Protein AF-A0A1L1PP83-F1 (afdb_monomer_lite)

Secondary structure (DSSP, 8-state):
-----EEEEEEEEEHHHHHHHHHHHHHTT--HHHHHHHHHHHHHHHHHHHTTT----HHHHHHHHHHHHHTTGGG---EEEEEEEEEHHHHHHHHHHHHHHT--HHHHHHHHHHHHHT-HHHHHHTT--SS--TT-TT-----SSHHHHHHHHHHSTTHHHHHHHHHHHSS-TTT----GGGGGG-S---TTTSTTSTTGGGTTTTSTT-HHHHHHHHHHHHHTSPP--

pLDDT: mean 83.56, std 16.34, range [32.66, 96.88]

Organism: Hydrogenophaga intermedia (NCBI:txid65786)

Structure (mmCIF, N/CA/C/O backbone):
data_AF-A0A1L1PP83-F1
#
_entry.id   AF-A0A1L1PP83-F1
#
loop_
_atom_site.group_PDB
_atom_site.id
_atom_site.type_symbol
_atom_site.label_atom_id
_atom_site.label_alt_id
_atom_site.label_comp_id
_atom_site.label_asym_id
_atom_site.label_entity_id
_atom_site.label_seq_id
_atom_site.pdbx_PDB_ins_code
_atom_site.Cartn_x
_atom_site.Cartn_y
_atom_site.Cartn_z
_atom_site.occupancy
_atom_site.B_iso_or_equiv
_atom_site.auth_seq_id
_atom_site.auth_comp_id
_atom_site.auth_asym_id
_atom_site.auth_atom_id
_atom_site.pdbx_PDB_model_num
ATOM 1 N N . MET A 1 1 ? -2.518 11.427 -28.952 1.00 37.47 1 MET A N 1
ATOM 2 C CA . MET A 1 1 ? -2.027 11.598 -27.568 1.00 37.47 1 MET A CA 1
ATOM 3 C C . MET A 1 1 ? -3.183 12.133 -26.746 1.00 37.47 1 MET A C 1
ATOM 5 O O . MET A 1 1 ? -3.573 13.274 -26.962 1.00 37.47 1 MET A O 1
ATOM 9 N N . ALA A 1 2 ? -3.810 11.298 -25.916 1.00 40.50 2 ALA A N 1
ATOM 10 C CA . ALA A 1 2 ? -4.843 11.774 -25.003 1.00 40.50 2 ALA A CA 1
ATOM 11 C C . ALA A 1 2 ? -4.181 12.709 -23.984 1.00 40.50 2 ALA A C 1
ATOM 13 O O . ALA A 1 2 ? -3.131 12.383 -23.433 1.00 40.50 2 ALA A O 1
ATOM 14 N N . ILE A 1 3 ? -4.750 13.895 -23.788 1.00 44.22 3 ILE A N 1
ATOM 15 C CA . ILE A 1 3 ? -4.304 14.807 -22.738 1.00 44.22 3 ILE A CA 1
ATOM 16 C C . ILE A 1 3 ? -4.733 14.160 -21.422 1.00 44.22 3 ILE A C 1
ATOM 18 O O . ILE A 1 3 ? -5.907 14.220 -21.058 1.00 44.22 3 ILE A O 1
ATOM 22 N N . HIS A 1 4 ? -3.804 13.488 -20.743 1.00 58.19 4 HIS A N 1
ATOM 23 C CA . HIS A 1 4 ? -4.035 13.015 -19.386 1.00 58.19 4 HIS A CA 1
ATOM 24 C C . HIS A 1 4 ? -4.235 14.252 -18.507 1.00 58.19 4 HIS A C 1
ATOM 26 O O . HIS A 1 4 ? -3.335 15.074 -18.341 1.00 58.19 4 HIS A O 1
ATOM 32 N N . GLN A 1 5 ? -5.468 14.455 -18.041 1.00 79.75 5 GLN A N 1
ATOM 33 C CA . GLN A 1 5 ? -5.748 15.481 -17.048 1.00 79.75 5 GLN A CA 1
ATOM 34 C C . GLN A 1 5 ? -5.215 14.980 -15.712 1.00 79.75 5 GLN A C 1
ATOM 36 O O . GLN A 1 5 ? -5.815 14.099 -15.095 1.00 79.75 5 GLN A O 1
ATOM 41 N N . ASP A 1 6 ? -4.093 15.544 -15.287 1.00 87.00 6 ASP A N 1
ATOM 42 C CA . ASP A 1 6 ? -3.529 15.272 -13.974 1.00 87.00 6 ASP A CA 1
ATOM 43 C C . ASP A 1 6 ? -4.325 16.018 -12.901 1.00 87.00 6 ASP A C 1
ATOM 45 O O . ASP A 1 6 ? -4.683 17.190 -13.045 1.00 87.00 6 ASP A O 1
ATOM 49 N N . THR A 1 7 ? -4.567 15.344 -11.785 1.00 92.81 7 THR A N 1
ATOM 50 C CA . THR A 1 7 ? -5.130 15.921 -10.572 1.00 92.81 7 THR A CA 1
ATOM 51 C C . THR A 1 7 ? -4.181 15.709 -9.404 1.00 92.81 7 THR A C 1
ATOM 53 O O . THR A 1 7 ? -3.386 14.771 -9.359 1.00 92.81 7 THR A O 1
ATOM 56 N N . LYS A 1 8 ? -4.262 16.606 -8.425 1.00 93.19 8 LYS A N 1
ATOM 57 C CA . LYS A 1 8 ? -3.485 16.521 -7.194 1.00 93.19 8 LYS A CA 1
ATOM 58 C C . LYS A 1 8 ? -4.354 15.916 -6.101 1.00 93.19 8 LYS A C 1
ATOM 60 O O . LYS A 1 8 ? -5.425 16.444 -5.808 1.00 93.19 8 LYS A O 1
ATOM 65 N N . ILE A 1 9 ? -3.875 14.853 -5.474 1.00 93.56 9 ILE A N 1
ATOM 66 C CA . ILE A 1 9 ? -4.463 14.302 -4.250 1.00 93.56 9 ILE A CA 1
ATOM 67 C C . ILE A 1 9 ? -3.554 14.599 -3.064 1.00 93.56 9 ILE A C 1
ATOM 69 O O . ILE A 1 9 ? -2.342 14.728 -3.229 1.00 93.56 9 ILE A O 1
ATOM 73 N N . SER A 1 10 ? -4.139 14.740 -1.877 1.00 94.38 10 SER A N 1
ATOM 74 C CA . SER A 1 10 ? -3.407 14.910 -0.624 1.00 94.38 10 SER A CA 1
ATOM 75 C C . SER A 1 10 ? -3.810 13.806 0.341 1.00 94.38 10 SER A C 1
ATOM 77 O O . SER A 1 10 ? -5.005 13.576 0.521 1.00 94.38 10 SER A O 1
ATOM 79 N N . VAL A 1 11 ? -2.820 13.149 0.937 1.00 95.44 11 VAL A N 1
ATOM 80 C CA . VAL A 1 11 ? -2.991 12.027 1.872 1.00 95.44 11 VAL A CA 1
ATOM 81 C C . VAL A 1 11 ? -2.005 12.151 3.028 1.00 95.44 11 VAL A C 1
ATOM 83 O O . VAL A 1 11 ? -0.899 12.675 2.857 1.00 95.44 11 VAL A O 1
ATOM 86 N N . GLY A 1 12 ? -2.402 11.708 4.213 1.00 94.81 12 GLY A N 1
ATOM 87 C CA . GLY A 1 12 ? -1.528 11.580 5.371 1.00 94.81 12 GLY A CA 1
ATOM 88 C C . GLY A 1 12 ? -0.588 10.389 5.208 1.00 94.81 12 GLY A C 1
ATOM 89 O O . GLY A 1 12 ? -1.027 9.246 5.129 1.00 94.81 12 GLY A O 1
ATOM 90 N N . VAL A 1 13 ? 0.722 10.639 5.178 1.00 92.88 13 VAL A N 1
ATOM 91 C CA . VAL A 1 13 ? 1.735 9.574 5.104 1.00 92.88 13 VAL A CA 1
ATOM 92 C C . VAL A 1 13 ? 2.666 9.656 6.302 1.00 92.88 13 VAL A C 1
ATOM 94 O O . VAL A 1 13 ? 3.093 10.744 6.704 1.00 92.88 13 VAL A O 1
ATOM 97 N N . VAL A 1 14 ? 3.002 8.498 6.860 1.00 90.69 14 VAL A N 1
ATOM 98 C CA . VAL A 1 14 ? 4.012 8.357 7.907 1.00 90.69 14 VAL A CA 1
ATOM 99 C C . VAL A 1 14 ? 5.355 8.880 7.390 1.00 90.69 14 VAL A C 1
ATOM 101 O O . VAL A 1 14 ? 5.874 8.431 6.368 1.00 90.69 14 VAL A O 1
ATOM 104 N N . THR A 1 15 ? 5.922 9.867 8.088 1.00 88.06 15 THR A N 1
ATOM 105 C CA . THR A 1 15 ? 7.059 10.655 7.583 1.00 88.06 15 THR A CA 1
ATOM 106 C C . THR A 1 15 ? 8.298 9.801 7.312 1.00 88.06 15 THR A C 1
ATOM 108 O O . THR A 1 15 ? 8.930 9.967 6.273 1.00 88.06 15 THR A O 1
ATOM 111 N N . THR A 1 16 ? 8.643 8.886 8.215 1.00 84.69 16 THR A N 1
ATOM 112 C CA . THR A 1 16 ? 9.821 8.012 8.081 1.00 84.69 16 THR A CA 1
ATOM 113 C C . THR A 1 16 ? 9.665 7.023 6.932 1.00 84.69 16 THR A C 1
ATOM 115 O O . THR A 1 16 ? 10.546 6.928 6.082 1.00 84.69 16 THR A O 1
ATOM 118 N N . LEU A 1 17 ? 8.498 6.3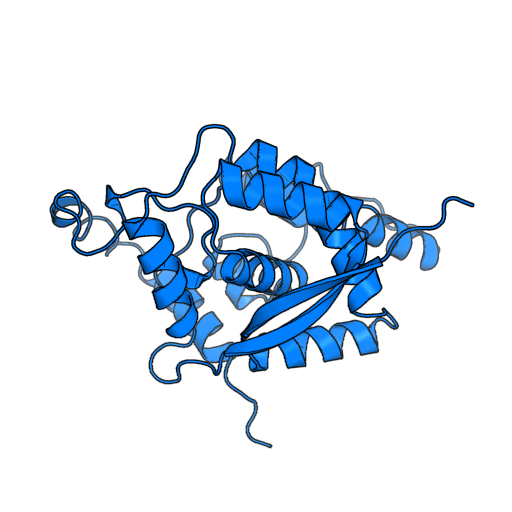75 6.839 1.00 86.38 17 LEU A N 1
ATOM 119 C CA . LEU A 1 17 ? 8.135 5.513 5.713 1.00 86.38 17 LEU A CA 1
ATOM 120 C C . LEU A 1 17 ? 8.266 6.242 4.376 1.00 86.38 17 LEU A C 1
ATOM 122 O O . LEU A 1 17 ? 8.856 5.707 3.440 1.00 86.38 17 LEU A O 1
ATOM 126 N N . PHE A 1 18 ? 7.754 7.470 4.308 1.00 90.31 18 PHE A N 1
ATOM 127 C CA . PHE A 1 18 ? 7.813 8.290 3.107 1.00 90.31 18 PHE A CA 1
ATOM 128 C C . PHE A 1 18 ? 9.248 8.644 2.700 1.00 90.31 18 PHE A C 1
ATOM 130 O O . PHE A 1 18 ? 9.578 8.539 1.522 1.00 90.31 18 PHE A O 1
ATOM 137 N N . HIS A 1 19 ? 10.091 9.069 3.647 1.00 89.94 19 HIS A N 1
ATOM 138 C CA . HIS A 1 19 ? 11.472 9.458 3.348 1.00 89.94 19 HIS A CA 1
ATOM 139 C C . HIS A 1 19 ? 12.295 8.288 2.825 1.00 89.94 19 HIS A C 1
ATOM 141 O O . HIS A 1 19 ? 12.949 8.424 1.794 1.00 89.94 19 HIS A O 1
ATOM 147 N N . ASP A 1 20 ? 12.220 7.138 3.491 1.00 88.56 20 ASP A N 1
ATOM 148 C CA . ASP A 1 20 ? 12.981 5.978 3.054 1.00 88.56 20 ASP A CA 1
ATOM 149 C C . ASP A 1 20 ? 12.500 5.457 1.692 1.00 88.56 20 ASP A C 1
ATOM 151 O O . ASP A 1 20 ? 13.308 5.071 0.852 1.00 88.56 20 ASP A O 1
ATOM 155 N N . TRP A 1 21 ? 11.180 5.428 1.473 1.00 93.50 21 TRP A N 1
ATOM 156 C CA . TRP A 1 21 ? 10.602 5.035 0.188 1.00 93.50 21 TRP A CA 1
ATOM 157 C C . TRP A 1 21 ? 11.051 5.972 -0.932 1.00 93.50 21 TRP A C 1
ATOM 159 O O . TRP A 1 21 ? 11.462 5.514 -1.995 1.00 93.50 21 TRP A O 1
ATOM 169 N N . GLN A 1 22 ? 11.015 7.284 -0.687 1.00 92.75 22 GLN A N 1
ATOM 170 C CA . GLN A 1 22 ? 11.464 8.267 -1.662 1.00 92.75 22 GLN A CA 1
ATOM 171 C C . GLN A 1 22 ? 12.953 8.089 -1.997 1.00 92.75 22 GLN A C 1
ATOM 173 O O . GLN A 1 22 ? 13.297 8.116 -3.175 1.00 92.75 22 GLN A O 1
ATOM 178 N N . ALA A 1 23 ? 13.809 7.859 -0.998 1.00 91.75 23 ALA A N 1
ATOM 179 C CA . ALA A 1 23 ? 15.233 7.608 -1.221 1.00 91.75 23 ALA A CA 1
ATOM 180 C C . ALA A 1 23 ? 15.465 6.368 -2.105 1.00 91.75 23 ALA A C 1
ATOM 182 O O . ALA A 1 23 ? 16.226 6.435 -3.066 1.00 91.75 23 ALA A O 1
ATOM 183 N N . GLN A 1 24 ? 14.739 5.270 -1.857 1.00 92.06 24 GLN A N 1
ATOM 184 C CA . GLN A 1 24 ? 14.823 4.061 -2.687 1.00 92.06 24 GLN A CA 1
ATOM 185 C C . GLN A 1 24 ? 14.390 4.314 -4.138 1.00 92.06 24 GLN A C 1
ATOM 187 O O . GLN A 1 24 ? 15.022 3.825 -5.069 1.00 92.06 24 GLN A O 1
ATOM 192 N N . LEU A 1 25 ? 13.337 5.107 -4.358 1.00 94.25 25 LEU A N 1
ATOM 193 C CA . LEU A 1 25 ? 12.922 5.463 -5.717 1.00 94.25 25 LEU A CA 1
ATOM 194 C C . LEU A 1 25 ? 13.962 6.318 -6.444 1.00 94.25 25 LEU A C 1
ATOM 196 O O . LEU A 1 25 ? 14.178 6.122 -7.640 1.00 94.25 25 LEU A O 1
ATOM 200 N N . GLU A 1 26 ? 14.608 7.243 -5.735 1.00 93.94 26 GLU A N 1
ATOM 201 C CA . GLU A 1 26 ? 15.691 8.061 -6.285 1.00 93.94 26 GLU A CA 1
ATOM 202 C C . GLU A 1 26 ? 16.899 7.193 -6.679 1.00 93.94 26 GLU A C 1
ATOM 204 O O . GLU A 1 26 ? 17.434 7.371 -7.775 1.00 93.94 26 GLU A O 1
ATOM 209 N N . GLU A 1 27 ? 17.259 6.193 -5.866 1.00 94.00 27 GLU A N 1
ATOM 210 C CA . GLU A 1 27 ? 18.292 5.192 -6.190 1.00 94.00 27 GLU A CA 1
ATOM 211 C C . GLU A 1 27 ? 17.932 4.335 -7.415 1.00 94.00 27 GLU A C 1
ATOM 213 O O . GLU A 1 27 ? 18.807 3.957 -8.194 1.00 94.00 27 GLU A O 1
ATOM 218 N N . CYS A 1 28 ? 16.643 4.064 -7.629 1.00 91.69 28 CYS A N 1
ATOM 219 C CA . CYS A 1 28 ? 16.142 3.361 -8.809 1.00 91.69 28 CYS A CA 1
ATOM 220 C C . CYS A 1 28 ? 15.912 4.273 -10.029 1.00 91.69 28 CYS A C 1
ATOM 222 O O . CYS A 1 28 ? 15.387 3.809 -11.042 1.00 91.69 28 CYS A O 1
ATOM 224 N N . PHE A 1 29 ? 16.280 5.558 -9.959 1.00 93.44 29 PHE A N 1
ATOM 225 C CA . PHE A 1 29 ? 16.047 6.557 -11.013 1.00 93.44 29 PHE A CA 1
ATOM 226 C C . PHE A 1 29 ? 14.561 6.746 -11.381 1.00 93.44 29 PHE A C 1
ATOM 228 O O . PHE A 1 29 ? 14.228 7.150 -12.500 1.00 93.44 29 PHE A O 1
ATOM 235 N N . MET A 1 30 ? 13.648 6.473 -10.446 1.00 93.62 30 MET A N 1
ATOM 236 C CA . MET A 1 30 ? 12.205 6.548 -10.663 1.00 93.62 30 MET A CA 1
ATOM 237 C C . MET A 1 30 ? 11.625 7.864 -10.147 1.00 93.62 30 MET A C 1
ATOM 239 O O . MET A 1 30 ? 11.917 8.334 -9.048 1.00 93.62 30 MET A O 1
ATOM 243 N N . LYS A 1 31 ? 10.722 8.463 -10.929 1.00 94.62 31 LYS A N 1
ATOM 244 C CA . LYS A 1 31 ? 9.954 9.628 -10.476 1.00 94.62 31 LYS A CA 1
ATOM 245 C C . LYS A 1 31 ? 8.823 9.171 -9.561 1.00 94.62 31 LYS A C 1
ATOM 247 O O . LYS A 1 31 ? 7.908 8.496 -10.022 1.00 94.62 31 LYS A O 1
ATOM 252 N N . ARG A 1 32 ? 8.841 9.637 -8.310 1.00 94.81 32 ARG A N 1
ATOM 253 C CA . ARG A 1 32 ? 7.860 9.314 -7.259 1.00 94.81 32 ARG A CA 1
ATOM 254 C C . ARG A 1 32 ? 6.402 9.290 -7.724 1.00 94.81 32 ARG A C 1
ATOM 256 O O . ARG A 1 32 ? 5.745 8.266 -7.600 1.00 94.81 32 ARG A O 1
ATOM 263 N N . ASP A 1 33 ? 5.903 10.412 -8.240 1.00 95.38 33 ASP A N 1
ATOM 264 C CA . ASP A 1 33 ? 4.484 10.542 -8.603 1.00 95.38 33 ASP A CA 1
ATOM 265 C C . ASP A 1 33 ? 4.118 9.642 -9.791 1.00 95.38 33 ASP A C 1
ATOM 267 O O . ASP A 1 33 ? 3.057 9.037 -9.786 1.00 95.38 33 ASP A O 1
ATOM 271 N N . ALA A 1 34 ? 5.018 9.496 -10.770 1.00 94.75 34 ALA A N 1
ATOM 272 C CA . ALA A 1 34 ? 4.781 8.643 -11.933 1.00 94.75 34 ALA A CA 1
ATOM 273 C C . ALA A 1 34 ? 4.768 7.155 -11.559 1.00 94.75 34 ALA A C 1
ATOM 275 O O . ALA A 1 34 ? 3.937 6.403 -12.056 1.00 94.75 34 ALA A O 1
ATOM 276 N N . PHE A 1 35 ? 5.670 6.736 -10.668 1.00 95.56 35 PHE A N 1
ATOM 277 C CA . PHE A 1 35 ? 5.707 5.356 -10.197 1.00 95.56 35 PHE A CA 1
ATOM 278 C C . PHE A 1 35 ? 4.493 5.025 -9.323 1.00 95.56 35 PHE A C 1
ATOM 280 O O . PHE A 1 35 ? 3.867 3.990 -9.521 1.00 95.56 35 PHE A O 1
ATOM 287 N N . LEU A 1 36 ? 4.109 5.922 -8.408 1.00 95.81 36 LEU A N 1
ATOM 288 C CA . LEU A 1 36 ? 2.920 5.720 -7.581 1.00 95.81 36 LEU A CA 1
ATOM 289 C C . LEU A 1 36 ? 1.627 5.717 -8.408 1.00 95.81 36 LEU A C 1
ATOM 291 O O . LEU A 1 36 ? 0.751 4.909 -8.127 1.00 95.81 36 LEU A O 1
ATOM 295 N N . GLU A 1 37 ? 1.508 6.587 -9.416 1.00 95.69 37 GLU A N 1
ATOM 296 C CA . GLU A 1 37 ? 0.388 6.562 -10.368 1.00 95.69 37 GLU A CA 1
ATOM 297 C C . GLU A 1 37 ? 0.286 5.206 -11.061 1.00 95.69 37 GLU A C 1
ATOM 299 O O . GLU A 1 37 ? -0.795 4.627 -11.113 1.00 95.69 37 GLU A O 1
ATOM 304 N N . HIS A 1 38 ? 1.413 4.691 -11.561 1.00 95.81 38 HIS A N 1
ATOM 305 C CA . HIS A 1 38 ? 1.452 3.394 -12.228 1.00 95.81 38 HIS A CA 1
ATOM 306 C C . HIS A 1 38 ? 0.997 2.272 -11.290 1.00 95.81 38 HIS A C 1
ATOM 308 O O . HIS A 1 38 ? 0.069 1.539 -11.622 1.00 95.81 38 HIS A O 1
ATOM 314 N N . VAL A 1 39 ? 1.561 2.213 -10.079 1.00 96.44 39 VAL A N 1
ATOM 315 C CA . VAL A 1 39 ? 1.157 1.247 -9.045 1.00 96.44 39 VAL A CA 1
ATOM 316 C C . VAL A 1 39 ? -0.337 1.355 -8.752 1.00 96.44 39 VAL A C 1
ATOM 318 O O . VAL A 1 39 ? -1.037 0.353 -8.804 1.00 96.44 39 VAL A O 1
ATOM 321 N N . LEU A 1 40 ? -0.855 2.559 -8.496 1.00 96.44 40 LEU A N 1
ATOM 322 C CA . LEU A 1 40 ? -2.282 2.750 -8.237 1.00 96.44 40 LEU A CA 1
ATOM 323 C C . LEU A 1 40 ? -3.131 2.251 -9.406 1.00 96.44 40 LEU A C 1
ATOM 325 O O . LEU A 1 40 ? -4.102 1.543 -9.171 1.00 96.44 40 LEU A O 1
ATOM 329 N N . SER A 1 41 ? -2.759 2.582 -10.644 1.00 95.19 41 SER A N 1
ATOM 330 C CA . SER A 1 41 ? -3.516 2.182 -11.831 1.00 95.19 41 SER A CA 1
ATOM 331 C C . SER A 1 41 ? -3.612 0.661 -11.995 1.00 95.19 41 SER A C 1
ATOM 333 O O . SER A 1 41 ? -4.677 0.174 -12.363 1.00 95.19 41 SER A O 1
ATOM 335 N N . CYS A 1 42 ? -2.554 -0.082 -11.649 1.00 94.69 42 CYS A N 1
ATOM 336 C CA . CYS A 1 42 ? -2.567 -1.545 -11.612 1.00 94.69 42 CYS A CA 1
ATOM 337 C C . CYS A 1 42 ? -3.407 -2.074 -10.441 1.00 94.69 42 CYS A C 1
ATOM 339 O O . CYS A 1 42 ? -4.201 -2.997 -10.602 1.00 94.69 42 CYS A O 1
ATOM 341 N N . GLU A 1 43 ? -3.263 -1.480 -9.254 1.00 96.00 43 GLU A N 1
ATOM 342 C CA . GLU A 1 43 ? -3.891 -2.010 -8.044 1.00 96.00 43 GLU A CA 1
ATOM 343 C C . GLU A 1 43 ? -5.397 -1.760 -7.947 1.00 96.00 43 GLU A C 1
ATOM 345 O O . GLU A 1 43 ? -6.043 -2.470 -7.184 1.00 96.00 43 GLU A O 1
ATOM 350 N N . MET A 1 44 ? -5.987 -0.787 -8.653 1.00 94.50 44 MET A N 1
ATOM 351 C CA . MET A 1 44 ? -7.415 -0.462 -8.468 1.00 94.50 44 MET A CA 1
ATOM 352 C C . MET A 1 44 ? -8.337 -1.661 -8.736 1.00 94.50 44 MET A C 1
ATOM 354 O O . MET A 1 44 ? -9.269 -1.897 -7.966 1.00 94.50 44 MET A O 1
ATOM 358 N N . GLU A 1 45 ? -8.072 -2.433 -9.791 1.00 94.25 45 GLU A N 1
ATOM 359 C CA . GLU A 1 45 ? -8.881 -3.612 -10.128 1.00 94.25 45 GLU A CA 1
ATOM 360 C C . GLU A 1 45 ? -8.708 -4.726 -9.087 1.00 94.25 45 GLU A C 1
ATOM 362 O O . GLU A 1 45 ? -9.693 -5.298 -8.619 1.00 94.25 45 GLU A O 1
ATOM 367 N N . HIS A 1 46 ? -7.469 -4.980 -8.659 1.00 95.88 46 HIS A N 1
ATOM 368 C CA . HIS A 1 46 ? -7.165 -5.967 -7.621 1.00 95.88 46 HIS A CA 1
ATOM 369 C C . HIS A 1 46 ? -7.769 -5.586 -6.268 1.00 95.88 46 HIS A C 1
ATOM 371 O O . HIS A 1 46 ? -8.357 -6.422 -5.594 1.00 95.88 46 HIS A O 1
ATOM 377 N N . LEU A 1 47 ? -7.680 -4.312 -5.892 1.00 95.81 47 LEU A N 1
ATOM 378 C CA . LEU A 1 47 ? -8.241 -3.783 -4.656 1.00 95.81 47 LEU A CA 1
ATOM 379 C C . LEU A 1 47 ? -9.764 -3.953 -4.612 1.00 95.81 47 LEU A C 1
ATOM 381 O O . LEU A 1 47 ? -10.301 -4.381 -3.593 1.00 95.81 47 LEU A O 1
ATOM 385 N N . SER A 1 48 ? -10.452 -3.637 -5.711 1.00 95.06 48 SER A N 1
ATOM 386 C CA . SER A 1 48 ? -11.903 -3.820 -5.815 1.00 95.06 48 SER A CA 1
ATOM 387 C C . SER A 1 48 ? -12.298 -5.300 -5.741 1.00 95.06 48 SER A C 1
ATOM 389 O O . SER A 1 48 ? -13.243 -5.644 -5.033 1.00 95.06 48 SER A O 1
ATOM 391 N N . ALA A 1 49 ? -11.550 -6.186 -6.408 1.00 95.88 49 ALA A N 1
ATOM 392 C CA . ALA A 1 49 ? -11.801 -7.626 -6.373 1.00 95.88 49 ALA A CA 1
ATOM 393 C C . ALA A 1 49 ? -11.578 -8.229 -4.974 1.00 95.88 49 ALA A C 1
ATOM 395 O O . ALA A 1 49 ? -12.435 -8.955 -4.472 1.00 95.88 49 ALA A O 1
ATOM 396 N N . ASP A 1 50 ? -10.464 -7.889 -4.325 1.00 96.12 50 ASP A N 1
ATOM 397 C CA . ASP A 1 50 ? -10.099 -8.377 -2.992 1.00 96.12 50 ASP A CA 1
ATOM 398 C C . ASP A 1 50 ? -11.131 -7.961 -1.930 1.00 96.12 50 ASP A C 1
ATOM 400 O O . ASP A 1 50 ? -11.447 -8.718 -1.007 1.00 96.12 50 ASP A O 1
ATOM 404 N N . LEU A 1 51 ? -11.675 -6.749 -2.057 1.00 95.44 51 LEU A N 1
ATOM 405 C CA . LEU A 1 51 ? -12.633 -6.182 -1.111 1.00 95.44 51 LEU A CA 1
ATOM 406 C C . LEU A 1 51 ? -14.097 -6.399 -1.512 1.00 95.44 51 LEU A C 1
ATOM 408 O O . LEU A 1 51 ? -14.992 -5.868 -0.851 1.00 95.44 51 LEU A O 1
ATOM 412 N N . ALA A 1 52 ? -14.373 -7.181 -2.556 1.00 95.06 52 ALA A N 1
ATOM 413 C CA . ALA A 1 52 ? -15.731 -7.421 -3.027 1.00 95.06 52 ALA A CA 1
ATOM 414 C C . ALA A 1 52 ? -16.641 -7.929 -1.891 1.00 95.06 52 ALA A C 1
ATOM 416 O O . ALA A 1 52 ? -16.353 -8.917 -1.216 1.00 95.06 52 ALA A O 1
ATOM 417 N N . GLY A 1 53 ? -17.754 -7.224 -1.660 1.00 92.31 53 GLY A N 1
ATOM 418 C CA . GLY A 1 53 ? -18.705 -7.538 -0.587 1.00 92.31 53 GLY A CA 1
ATOM 419 C C . GLY A 1 53 ? -18.267 -7.130 0.828 1.00 92.31 53 GLY A C 1
ATOM 420 O O . GLY A 1 53 ? -19.049 -7.298 1.761 1.00 92.31 53 GLY A O 1
ATOM 421 N N . LYS A 1 54 ? -17.069 -6.560 1.003 1.00 93.62 54 LYS A N 1
ATOM 422 C CA . LYS A 1 54 ? -16.569 -6.038 2.282 1.00 93.62 54 LYS A CA 1
ATOM 423 C C . LYS A 1 54 ? -16.751 -4.525 2.343 1.00 93.62 54 LYS A C 1
ATOM 425 O O . LYS A 1 54 ? -16.416 -3.812 1.402 1.00 93.62 54 LYS A O 1
ATOM 430 N N . ARG A 1 55 ? -17.251 -4.008 3.461 1.00 95.50 55 ARG A N 1
ATOM 431 C CA . ARG A 1 55 ? -17.366 -2.565 3.706 1.00 95.50 55 ARG A CA 1
ATOM 432 C C . ARG A 1 55 ? -17.118 -2.294 5.181 1.00 95.50 55 ARG A C 1
ATOM 434 O O . ARG A 1 55 ? -17.759 -2.922 6.016 1.00 95.50 55 ARG A O 1
ATOM 441 N N . ASN A 1 56 ? -16.221 -1.361 5.495 1.00 95.12 56 ASN A N 1
ATOM 442 C CA . ASN A 1 56 ? -15.980 -0.976 6.885 1.00 95.12 56 ASN A CA 1
ATOM 443 C C . ASN A 1 56 ? -17.210 -0.288 7.485 1.00 95.12 56 ASN A C 1
ATOM 445 O O . ASN A 1 56 ? -17.809 0.596 6.855 1.00 95.12 56 ASN A O 1
ATOM 449 N N . SER A 1 57 ? -17.520 -0.629 8.733 1.00 94.38 57 SER A N 1
ATOM 450 C CA . SER A 1 57 ? -18.346 0.212 9.597 1.00 94.38 57 SER A CA 1
ATOM 451 C C . SER A 1 57 ? -17.647 1.551 9.877 1.00 94.38 57 SER A C 1
ATOM 453 O O . SER A 1 57 ? -16.451 1.731 9.609 1.00 94.38 57 SER A O 1
ATOM 455 N N . GLU A 1 58 ? -18.385 2.520 10.415 1.00 93.88 58 GLU A N 1
ATOM 456 C CA . GLU A 1 58 ? -17.788 3.799 10.821 1.00 93.88 58 GLU A CA 1
ATOM 457 C C . GLU A 1 58 ? -16.838 3.618 12.013 1.00 93.88 58 GLU A C 1
ATOM 459 O O . GLU A 1 58 ? -15.819 4.308 12.119 1.00 93.88 58 GLU A O 1
ATOM 464 N N . GLU A 1 59 ? -17.126 2.647 12.877 1.00 90.81 59 GLU A N 1
ATOM 465 C CA . GLU A 1 59 ? -16.304 2.240 14.007 1.00 90.81 59 GLU A CA 1
ATOM 466 C C . GLU A 1 59 ? -14.975 1.645 13.531 1.00 90.81 59 GLU A C 1
ATOM 468 O O . GLU A 1 59 ? -13.914 2.111 13.957 1.00 90.81 59 GLU A O 1
ATOM 473 N N . ALA A 1 60 ? -15.012 0.689 12.596 1.00 92.44 60 ALA A N 1
ATOM 474 C CA . ALA A 1 60 ? -13.822 0.083 12.002 1.00 92.44 60 ALA A CA 1
ATOM 475 C C . ALA A 1 60 ? -12.965 1.127 11.281 1.00 92.44 60 ALA A C 1
ATOM 477 O O . ALA A 1 60 ? -11.762 1.231 11.522 1.00 92.44 60 ALA A O 1
ATOM 478 N N . LYS A 1 61 ? -13.585 1.983 10.462 1.00 94.31 61 LYS A N 1
ATOM 479 C CA . LYS A 1 61 ? -12.893 3.075 9.764 1.00 94.31 61 LYS A CA 1
ATOM 480 C C . LYS A 1 61 ? -12.205 4.036 10.736 1.00 94.31 61 LYS A C 1
ATOM 482 O O . LYS A 1 61 ? -11.046 4.412 10.538 1.00 94.31 61 LYS A O 1
ATOM 487 N N . THR A 1 62 ? -12.908 4.429 11.796 1.00 93.06 62 THR A N 1
ATOM 488 C CA . THR A 1 62 ? -12.367 5.302 12.846 1.00 93.06 62 THR A CA 1
ATOM 489 C C . THR A 1 62 ? -11.209 4.627 13.575 1.00 93.06 62 THR A C 1
ATOM 491 O O . THR A 1 62 ? -10.171 5.251 13.809 1.00 93.06 62 THR A O 1
ATOM 494 N N . TYR A 1 63 ? -11.355 3.342 13.896 1.00 92.81 63 TYR A N 1
ATOM 495 C CA . TYR A 1 63 ? -10.314 2.561 14.545 1.00 92.81 63 TYR A CA 1
ATOM 496 C C . TYR A 1 63 ? -9.052 2.457 13.682 1.00 92.81 63 TYR A C 1
ATOM 498 O O . TYR A 1 63 ? -7.978 2.782 14.188 1.00 92.81 63 TYR A O 1
ATOM 506 N N . ILE A 1 64 ? -9.175 2.107 12.395 1.00 93.75 64 ILE A N 1
ATOM 507 C CA . ILE A 1 64 ? -8.055 2.038 11.438 1.00 93.75 64 ILE A CA 1
ATOM 508 C C . ILE A 1 64 ? -7.339 3.390 11.365 1.00 93.75 64 ILE A C 1
ATOM 510 O O . ILE A 1 64 ? -6.117 3.459 11.494 1.00 93.75 64 ILE A O 1
ATOM 514 N N . SER A 1 65 ? -8.093 4.486 11.232 1.00 92.38 65 SER A N 1
ATOM 515 C CA . SER A 1 65 ? -7.533 5.842 11.207 1.00 92.38 65 SER A CA 1
ATOM 516 C C . SER A 1 65 ? -6.718 6.146 12.471 1.00 92.38 65 SER A C 1
ATOM 518 O O . SER A 1 65 ? -5.558 6.556 12.400 1.00 92.38 65 SER A O 1
ATOM 520 N N . HIS A 1 66 ? -7.269 5.868 13.656 1.00 90.75 66 HIS A N 1
ATOM 521 C CA . HIS A 1 66 ? -6.541 6.062 14.909 1.00 90.75 66 HIS A CA 1
ATOM 522 C C . HIS A 1 66 ? -5.348 5.107 15.066 1.00 90.75 66 HIS A C 1
ATOM 524 O O . HIS A 1 66 ? -4.321 5.505 15.616 1.00 90.75 66 HIS A O 1
ATOM 530 N N . ALA A 1 67 ? -5.463 3.859 14.609 1.00 89.88 67 ALA A N 1
ATOM 531 C CA . ALA A 1 67 ? -4.380 2.883 14.629 1.00 89.88 67 ALA A CA 1
ATOM 532 C C . ALA A 1 67 ? -3.216 3.333 13.739 1.00 89.88 67 ALA A C 1
ATOM 534 O O . ALA A 1 67 ? -2.064 3.235 14.156 1.00 89.88 67 ALA A O 1
ATOM 535 N N . LEU A 1 68 ? -3.503 3.941 12.585 1.00 90.44 68 LEU A N 1
ATOM 536 C CA . LEU A 1 68 ? -2.489 4.525 11.709 1.00 90.44 68 LEU A CA 1
ATOM 537 C C . LEU A 1 68 ? -1.695 5.629 12.422 1.00 90.44 68 LEU A C 1
ATOM 539 O O . LEU A 1 68 ? -0.470 5.656 12.342 1.00 90.44 68 LEU A O 1
ATOM 543 N N . HIS A 1 69 ? -2.361 6.492 13.195 1.00 85.69 69 HIS A N 1
ATOM 544 C CA . HIS A 1 69 ? -1.682 7.498 14.021 1.00 85.69 69 HIS A CA 1
ATOM 545 C C . HIS A 1 69 ? -0.835 6.894 15.153 1.00 85.69 69 HIS A C 1
ATOM 547 O O . HIS A 1 69 ? 0.119 7.522 15.611 1.00 85.69 69 HIS A O 1
ATOM 553 N N . ARG A 1 70 ? -1.151 5.678 15.608 1.00 83.81 70 ARG A N 1
ATOM 554 C CA . ARG A 1 70 ? -0.371 4.945 16.619 1.00 83.81 70 ARG A CA 1
ATOM 555 C C . ARG A 1 70 ? 0.723 4.061 16.020 1.00 83.81 70 ARG A C 1
ATOM 557 O O . ARG A 1 70 ? 1.476 3.457 16.783 1.00 83.81 70 ARG A O 1
ATOM 564 N N . LEU A 1 71 ? 0.838 3.985 14.693 1.00 80.69 71 LEU A N 1
ATOM 565 C CA . LEU A 1 71 ? 1.845 3.157 14.038 1.00 80.69 71 LEU A CA 1
ATOM 566 C C . LEU A 1 71 ? 3.254 3.567 14.516 1.00 80.69 71 LEU A C 1
ATOM 568 O O . LEU A 1 71 ? 3.602 4.753 14.515 1.00 80.69 71 LEU A O 1
ATOM 572 N N . GLY A 1 72 ? 4.048 2.589 14.965 1.00 65.12 72 GLY A N 1
ATOM 573 C CA . GLY A 1 72 ? 5.332 2.827 15.649 1.00 65.12 72 GLY A CA 1
ATOM 574 C C . GLY A 1 72 ? 5.250 2.909 17.185 1.00 65.12 72 GLY A C 1
ATOM 575 O O . GLY A 1 72 ? 6.229 3.284 17.834 1.00 65.12 72 GLY A O 1
ATOM 576 N N . GLY A 1 73 ? 4.095 2.582 17.778 1.00 67.62 73 GLY A N 1
ATOM 577 C CA . GLY A 1 73 ? 3.924 2.358 19.217 1.00 67.62 73 GLY A CA 1
ATOM 578 C C . GLY A 1 73 ? 4.222 3.590 20.076 1.00 67.62 73 GLY A C 1
ATOM 579 O O . GLY A 1 73 ? 3.750 4.695 19.803 1.00 67.62 73 GLY A O 1
ATOM 580 N N . ALA A 1 74 ? 5.046 3.416 21.118 1.00 57.22 74 ALA A N 1
ATOM 581 C CA . ALA A 1 74 ? 5.453 4.483 22.046 1.00 57.22 74 ALA A CA 1
ATOM 582 C C . ALA A 1 74 ? 6.184 5.662 21.369 1.00 57.22 74 ALA A C 1
ATOM 584 O O . ALA A 1 74 ? 6.370 6.717 21.977 1.00 57.22 74 ALA A O 1
ATOM 585 N N . ARG A 1 75 ? 6.600 5.491 20.108 1.00 60.06 75 ARG A N 1
ATOM 586 C CA . ARG A 1 75 ? 7.284 6.492 19.282 1.00 60.06 75 ARG A CA 1
ATOM 587 C C . ARG A 1 75 ? 6.421 6.960 18.109 1.00 60.06 75 ARG A C 1
ATOM 589 O O . ARG A 1 75 ? 6.997 7.340 17.091 1.00 60.06 75 ARG A O 1
ATOM 596 N N . SER A 1 76 ? 5.087 6.896 18.266 1.00 59.88 76 SER A N 1
ATOM 597 C CA . SER A 1 76 ? 4.049 7.313 17.306 1.00 59.88 76 SER A CA 1
ATOM 598 C C . SER A 1 76 ? 4.600 8.242 16.227 1.00 59.88 76 SER A C 1
ATOM 600 O O . SER A 1 76 ? 5.070 9.357 16.487 1.00 59.88 76 SER A O 1
ATOM 602 N N . LEU A 1 77 ? 4.622 7.717 15.005 1.00 67.69 77 LEU A N 1
ATOM 603 C CA . LEU A 1 77 ? 5.330 8.350 13.910 1.00 67.69 77 LEU A CA 1
ATOM 604 C C . LEU A 1 77 ? 4.525 9.536 13.389 1.00 67.69 77 LEU A C 1
ATOM 606 O O . LEU A 1 77 ? 3.322 9.451 13.150 1.00 67.69 77 LEU A O 1
ATOM 610 N N . ALA A 1 78 ? 5.207 10.655 13.155 1.00 81.69 78 ALA A N 1
ATOM 611 C CA . ALA A 1 78 ? 4.551 11.846 12.640 1.00 81.69 78 ALA A CA 1
ATOM 612 C C . ALA A 1 78 ? 3.974 11.581 11.240 1.00 81.69 78 ALA A C 1
ATOM 614 O O . ALA A 1 78 ? 4.718 11.399 10.269 1.00 81.69 78 ALA A O 1
ATOM 615 N N . ILE A 1 79 ? 2.650 11.622 11.124 1.00 89.56 79 ILE A N 1
ATOM 616 C CA . ILE A 1 79 ? 1.956 11.641 9.838 1.00 89.56 79 ILE A CA 1
ATOM 617 C C . ILE A 1 79 ? 1.966 13.072 9.316 1.00 89.56 79 ILE A C 1
ATOM 619 O O . ILE A 1 79 ? 1.616 14.014 10.030 1.00 89.56 79 ILE A O 1
ATOM 623 N N . LYS A 1 80 ? 2.390 13.251 8.065 1.00 90.62 80 LYS A N 1
ATOM 624 C CA . LYS A 1 80 ? 2.361 14.550 7.393 1.00 90.62 80 LYS A CA 1
ATOM 625 C C . LYS A 1 80 ? 1.578 14.448 6.092 1.00 90.62 80 LYS A C 1
ATOM 627 O O . LYS A 1 80 ? 1.721 13.452 5.381 1.00 90.62 80 LYS A O 1
ATOM 632 N N . PRO A 1 81 ? 0.808 15.487 5.730 1.00 94.06 81 PRO A N 1
ATOM 633 C CA . PRO A 1 81 ? 0.167 15.527 4.431 1.00 94.06 81 PRO A CA 1
ATOM 634 C C . PRO A 1 81 ? 1.234 15.522 3.330 1.00 94.06 81 PRO A C 1
ATOM 636 O O . PRO A 1 81 ? 2.231 16.260 3.373 1.00 94.06 81 PRO A O 1
ATOM 639 N N . ARG A 1 82 ? 1.025 14.658 2.342 1.00 94.50 82 ARG A N 1
ATOM 640 C CA . ARG A 1 82 ? 1.819 14.536 1.123 1.00 94.50 82 ARG A CA 1
ATOM 641 C C . ARG A 1 82 ? 0.893 14.628 -0.063 1.00 94.50 82 ARG A C 1
ATOM 643 O O . ARG A 1 82 ? -0.220 14.113 -0.038 1.00 94.50 82 ARG A O 1
ATOM 650 N N . SER A 1 83 ? 1.360 15.320 -1.092 1.00 94.62 83 SER A N 1
ATOM 651 C CA . SER A 1 83 ? 0.596 15.464 -2.315 1.00 94.62 83 SER A CA 1
ATOM 652 C C . SER A 1 83 ? 1.222 14.697 -3.459 1.00 94.62 83 SER A C 1
ATOM 654 O O . SER A 1 83 ? 2.427 14.821 -3.687 1.00 94.62 83 SER A O 1
ATOM 656 N N . PHE A 1 84 ? 0.372 14.004 -4.204 1.00 94.94 84 PHE A N 1
ATOM 657 C CA . PHE A 1 84 ? 0.741 13.214 -5.369 1.00 94.94 84 PHE A CA 1
ATOM 658 C C . PHE A 1 84 ? -0.048 13.694 -6.580 1.00 94.94 84 PHE A C 1
ATOM 660 O O . PHE A 1 84 ? -1.233 14.026 -6.465 1.00 94.94 84 PHE A O 1
ATOM 667 N N . LYS A 1 85 ? 0.625 13.779 -7.726 1.00 96.06 85 LYS A N 1
ATOM 668 C CA . LYS A 1 85 ? -0.020 13.983 -9.022 1.00 96.06 85 LYS A CA 1
ATOM 669 C C . LYS A 1 85 ? -0.393 12.626 -9.602 1.00 96.06 85 LYS A C 1
ATOM 671 O O . LYS A 1 85 ? 0.484 11.788 -9.767 1.00 96.06 85 LYS A O 1
ATOM 676 N N . ILE A 1 86 ? -1.672 12.450 -9.892 1.00 95.25 86 ILE A N 1
ATOM 677 C CA . ILE A 1 86 ? -2.242 11.227 -10.457 1.00 95.25 86 ILE A CA 1
ATOM 678 C C . ILE A 1 86 ? -3.177 11.587 -11.603 1.00 95.25 86 ILE A C 1
ATOM 680 O O . ILE A 1 86 ? -3.662 12.721 -11.666 1.00 95.25 86 ILE A O 1
ATOM 684 N N . SER A 1 87 ? -3.461 10.655 -12.507 1.00 95.31 87 SER A N 1
ATOM 685 C CA . SER A 1 87 ? -4.435 10.929 -13.560 1.00 95.31 87 SER A CA 1
ATOM 686 C C . SER A 1 87 ? -5.842 11.051 -12.970 1.00 95.31 87 SER A C 1
ATOM 688 O O . SER A 1 87 ? -6.175 10.473 -11.931 1.00 95.31 87 SER A O 1
ATOM 690 N N . LYS A 1 88 ? -6.710 11.809 -13.642 1.00 94.00 88 LYS A N 1
ATOM 691 C CA . LYS A 1 88 ? -8.117 11.924 -13.248 1.00 94.00 88 LYS A CA 1
ATOM 692 C C . LYS A 1 88 ? -8.822 10.562 -13.214 1.00 94.00 88 LYS A C 1
ATOM 694 O O . LYS A 1 88 ? -9.616 10.334 -12.311 1.00 94.00 88 LYS A O 1
ATOM 699 N N . ALA A 1 89 ? -8.498 9.664 -14.146 1.00 93.94 89 ALA A N 1
ATOM 700 C CA . ALA A 1 89 ? -9.075 8.323 -14.200 1.00 93.94 89 ALA A CA 1
ATOM 701 C C . ALA A 1 89 ? -8.741 7.514 -12.936 1.00 93.94 89 ALA A C 1
ATOM 703 O O . ALA A 1 89 ? -9.651 7.029 -12.268 1.00 93.94 89 ALA A O 1
ATOM 704 N N . THR A 1 90 ? -7.462 7.460 -12.553 1.00 94.88 90 THR A N 1
ATOM 705 C CA . THR A 1 90 ? -7.012 6.789 -11.323 1.00 94.88 90 THR A CA 1
ATOM 706 C C . THR A 1 90 ? -7.615 7.441 -10.078 1.00 94.88 90 THR A C 1
ATOM 708 O O . THR A 1 90 ? -8.043 6.752 -9.156 1.00 94.88 90 THR A O 1
ATOM 711 N N . ALA A 1 91 ? -7.719 8.774 -10.051 1.00 94.69 91 ALA A N 1
ATOM 712 C CA . ALA A 1 91 ? -8.337 9.491 -8.938 1.00 94.69 91 ALA A CA 1
ATOM 713 C C . ALA A 1 91 ? -9.832 9.181 -8.779 1.00 94.69 91 ALA A C 1
ATOM 715 O O . ALA A 1 91 ? -10.317 9.063 -7.655 1.00 94.69 91 ALA A O 1
ATOM 716 N N . ASP A 1 92 ? -10.563 9.084 -9.888 1.00 95.12 92 ASP A N 1
ATOM 717 C CA . ASP A 1 92 ? -11.992 8.782 -9.883 1.00 95.12 92 ASP A CA 1
ATOM 718 C C . ASP A 1 92 ? -12.239 7.312 -9.503 1.00 95.12 92 ASP A C 1
ATOM 720 O O . ASP A 1 92 ? -13.116 7.050 -8.679 1.00 95.12 92 ASP A O 1
ATOM 724 N N . ALA A 1 93 ? -11.410 6.379 -9.988 1.00 95.25 93 ALA A N 1
ATOM 725 C CA . ALA A 1 93 ? -11.431 4.976 -9.563 1.00 95.25 93 ALA A CA 1
ATOM 726 C C . ALA A 1 93 ? -11.158 4.831 -8.056 1.00 95.25 93 ALA A C 1
ATOM 728 O O . ALA A 1 93 ? -11.930 4.198 -7.338 1.00 95.25 93 ALA A O 1
ATOM 729 N N . LEU A 1 94 ? -10.124 5.508 -7.548 1.00 95.56 94 LEU A N 1
ATOM 730 C CA . LEU A 1 94 ? -9.802 5.520 -6.122 1.00 95.56 94 LEU A CA 1
ATOM 731 C C . LEU A 1 94 ? -10.967 6.053 -5.273 1.00 95.56 94 LEU A C 1
ATOM 733 O O . LEU A 1 94 ? -11.292 5.470 -4.241 1.00 95.56 94 LEU A O 1
ATOM 737 N N . ARG A 1 95 ? -11.613 7.148 -5.697 1.00 95.44 95 ARG A N 1
ATOM 738 C CA . ARG A 1 95 ? -12.780 7.714 -4.994 1.00 95.44 95 ARG A CA 1
ATOM 739 C C . ARG A 1 95 ? -13.966 6.754 -4.984 1.00 95.44 95 ARG A C 1
ATOM 741 O O . ARG A 1 95 ? -14.674 6.702 -3.981 1.00 95.44 95 ARG A O 1
ATOM 748 N N . ALA A 1 96 ? -14.191 6.031 -6.080 1.00 95.50 96 ALA A N 1
ATOM 749 C CA . ALA A 1 96 ? -15.260 5.044 -6.168 1.00 95.50 96 ALA A CA 1
ATOM 750 C C . ALA A 1 96 ? -15.042 3.914 -5.154 1.00 95.50 96 ALA A C 1
ATOM 752 O O . ALA A 1 96 ? -15.923 3.670 -4.333 1.00 95.50 96 ALA A O 1
ATOM 753 N N . ILE A 1 97 ? -13.841 3.326 -5.127 1.00 95.31 97 ILE A N 1
ATOM 754 C CA . ILE A 1 97 ? -13.473 2.254 -4.188 1.00 95.31 97 ILE A CA 1
ATOM 755 C C . ILE A 1 97 ? -13.534 2.751 -2.735 1.00 95.31 97 ILE A C 1
ATOM 757 O O . ILE A 1 97 ? -14.084 2.080 -1.861 1.00 95.31 97 ILE A O 1
ATOM 761 N N . GLU A 1 98 ? -13.015 3.951 -2.459 1.00 95.06 98 GLU A N 1
ATOM 762 C CA . GLU A 1 98 ? -13.079 4.557 -1.125 1.00 95.06 98 GLU A CA 1
ATOM 763 C C . GLU A 1 98 ? -14.521 4.701 -0.636 1.00 95.06 98 GLU A C 1
ATOM 765 O O . GLU A 1 98 ? -14.819 4.377 0.516 1.00 95.06 98 GLU A O 1
ATOM 770 N N . HIS A 1 99 ? -15.419 5.156 -1.512 1.00 95.25 99 HIS A N 1
ATOM 771 C CA . HIS A 1 99 ? -16.829 5.301 -1.189 1.00 95.25 99 HIS A CA 1
ATOM 772 C C . HIS A 1 99 ? -17.533 3.946 -1.046 1.00 95.25 99 HIS A C 1
ATOM 774 O O . HIS A 1 99 ? -18.345 3.793 -0.136 1.00 95.25 99 HIS A O 1
ATOM 780 N N . GLU A 1 100 ? -17.245 2.973 -1.912 1.00 96.12 100 GLU A N 1
ATOM 781 C CA . GLU A 1 100 ? -17.873 1.645 -1.946 1.00 96.12 100 GLU A CA 1
ATOM 782 C C . GLU A 1 100 ? -17.526 0.786 -0.723 1.00 96.12 100 GLU A C 1
ATOM 784 O O . GLU A 1 100 ? -18.421 0.202 -0.109 1.00 96.12 100 GLU A O 1
ATOM 789 N N . HIS A 1 101 ? -16.262 0.778 -0.304 1.00 96.38 101 HIS A N 1
ATOM 790 C CA . HIS A 1 101 ? -15.794 -0.056 0.812 1.00 96.38 101 HIS A CA 1
ATOM 791 C C . HIS A 1 101 ? -15.606 0.725 2.122 1.00 96.38 101 HIS A C 1
ATOM 793 O O . HIS A 1 101 ? -15.239 0.149 3.145 1.00 96.38 101 HIS A O 1
ATOM 799 N N . ASN A 1 102 ? -15.896 2.030 2.116 1.00 96.19 102 ASN A N 1
ATOM 800 C CA . ASN A 1 102 ? -15.702 2.936 3.249 1.00 96.19 102 ASN A CA 1
ATOM 801 C C . ASN A 1 102 ? -14.246 2.950 3.759 1.00 96.19 102 ASN A C 1
ATOM 803 O O . ASN A 1 102 ? -13.972 2.780 4.948 1.00 96.19 102 ASN A O 1
ATOM 807 N N . LEU A 1 103 ? -13.293 3.109 2.839 1.00 95.56 103 LEU A N 1
ATOM 808 C CA . LEU A 1 103 ? -11.865 2.984 3.142 1.00 95.56 103 LEU A CA 1
ATOM 809 C C . LEU A 1 103 ? -11.282 4.220 3.825 1.00 95.56 103 LEU A C 1
ATOM 811 O O . LEU A 1 103 ? -11.704 5.358 3.606 1.00 95.56 103 LEU A O 1
ATOM 815 N N . VAL A 1 104 ? -10.216 3.995 4.593 1.00 96.19 104 VAL A N 1
ATOM 816 C CA . VAL A 1 104 ? -9.309 5.056 5.035 1.00 96.19 104 VAL A CA 1
ATOM 817 C C . VAL A 1 104 ? -8.237 5.243 3.960 1.00 96.19 104 VAL A C 1
ATOM 819 O O . VAL A 1 104 ? -7.300 4.454 3.861 1.00 96.19 104 VAL A O 1
ATOM 822 N N . ARG A 1 105 ? -8.355 6.302 3.146 1.00 95.75 105 ARG A N 1
ATOM 823 C CA . ARG A 1 105 ? -7.408 6.585 2.047 1.00 95.75 105 ARG A CA 1
ATOM 824 C C . ARG A 1 105 ? -5.954 6.645 2.524 1.00 95.75 105 ARG A C 1
ATOM 826 O O . ARG A 1 105 ? -5.066 6.121 1.860 1.00 95.75 105 ARG A O 1
ATOM 833 N N . ASP A 1 106 ? -5.709 7.248 3.682 1.00 95.94 106 ASP A N 1
ATOM 834 C CA . ASP A 1 106 ? -4.365 7.344 4.252 1.00 95.94 106 ASP A CA 1
ATOM 835 C C . ASP A 1 106 ? -3.786 5.952 4.559 1.00 95.94 106 ASP A C 1
ATOM 837 O O . ASP A 1 106 ? -2.628 5.688 4.231 1.00 95.94 106 ASP A O 1
ATOM 841 N N . ALA A 1 107 ? -4.592 5.028 5.091 1.00 96.25 107 ALA A N 1
ATOM 842 C CA . ALA A 1 107 ? -4.169 3.651 5.347 1.00 96.25 107 ALA A CA 1
ATOM 843 C C . ALA A 1 107 ? -3.780 2.938 4.045 1.00 96.25 107 ALA A C 1
ATOM 845 O O . ALA A 1 107 ? -2.718 2.323 3.991 1.00 96.25 107 ALA A O 1
ATOM 846 N N . LEU A 1 108 ? -4.556 3.115 2.967 1.00 96.75 108 LEU A N 1
ATOM 847 C CA . LEU A 1 108 ? -4.229 2.566 1.646 1.00 96.75 108 LEU A CA 1
ATOM 848 C C . LEU A 1 108 ? -2.863 3.036 1.140 1.00 96.75 108 LEU A C 1
ATOM 850 O O . LEU A 1 108 ? -2.037 2.214 0.751 1.00 96.75 108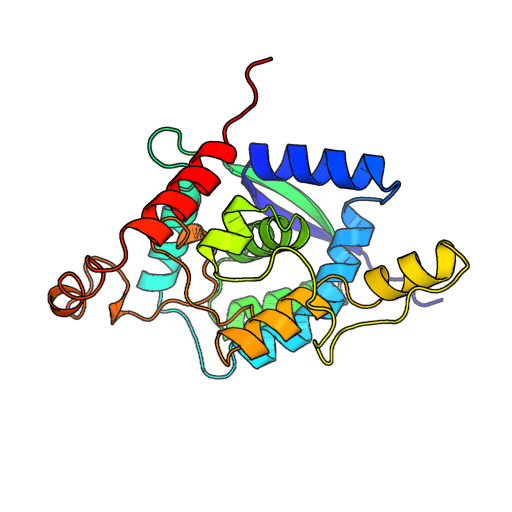 LEU A O 1
ATOM 854 N N . PHE A 1 109 ? -2.585 4.340 1.173 1.00 96.88 109 PHE A N 1
ATOM 855 C CA . PHE A 1 109 ? -1.303 4.858 0.682 1.00 96.88 109 PHE A CA 1
ATOM 856 C C . PHE A 1 109 ? -0.127 4.370 1.529 1.00 96.88 109 PHE A C 1
ATOM 858 O O . PHE A 1 109 ? 0.909 3.995 0.979 1.00 96.88 109 PHE A O 1
ATOM 865 N N . ASN A 1 110 ? -0.278 4.334 2.856 1.00 95.44 110 ASN A N 1
ATOM 866 C CA . ASN A 1 110 ? 0.766 3.795 3.725 1.00 95.44 110 ASN A CA 1
ATOM 867 C C . ASN A 1 110 ? 0.952 2.284 3.501 1.00 95.44 110 ASN A C 1
ATOM 869 O O . ASN A 1 110 ? 2.097 1.837 3.441 1.00 95.44 110 ASN A O 1
ATOM 873 N N . ARG A 1 111 ? -0.128 1.515 3.291 1.00 95.62 111 ARG A N 1
ATOM 874 C CA . ARG A 1 111 ? -0.065 0.083 2.956 1.00 95.62 111 ARG A CA 1
ATOM 875 C C . ARG A 1 111 ? 0.700 -0.140 1.657 1.00 95.62 111 ARG A C 1
ATOM 877 O O . ARG A 1 111 ? 1.659 -0.902 1.657 1.00 95.62 111 ARG A O 1
ATOM 884 N N . LEU A 1 112 ? 0.350 0.565 0.580 1.00 96.50 112 LEU A N 1
ATOM 885 C CA . LEU A 1 112 ? 1.040 0.440 -0.708 1.00 96.50 112 LEU A CA 1
ATOM 886 C C . LEU A 1 112 ? 2.530 0.787 -0.597 1.00 96.50 112 LEU A C 1
ATOM 888 O O . LEU A 1 112 ? 3.365 0.051 -1.114 1.00 96.50 112 LEU A O 1
ATOM 892 N N . ILE A 1 113 ? 2.882 1.861 0.119 1.00 94.81 113 ILE A N 1
ATOM 893 C CA . ILE A 1 113 ? 4.285 2.223 0.385 1.00 94.81 113 ILE A CA 1
ATOM 894 C C . ILE A 1 113 ? 5.010 1.095 1.116 1.00 94.81 113 ILE A C 1
ATOM 896 O O . ILE A 1 113 ? 6.106 0.711 0.723 1.00 94.81 113 ILE A O 1
ATOM 900 N N . VAL A 1 114 ? 4.411 0.546 2.167 1.00 93.06 114 VAL A N 1
ATOM 901 C CA . VAL A 1 114 ? 5.018 -0.523 2.964 1.00 93.06 114 VAL A CA 1
ATOM 902 C C . VAL A 1 114 ? 5.191 -1.808 2.143 1.00 93.06 114 VAL A C 1
ATOM 904 O O . VAL A 1 114 ? 6.271 -2.400 2.182 1.00 93.06 114 VAL A O 1
ATOM 907 N N . LEU A 1 115 ? 4.192 -2.179 1.336 1.00 94.69 115 LEU A N 1
ATOM 908 C CA . LEU A 1 115 ? 4.242 -3.334 0.435 1.00 94.69 115 LEU A CA 1
ATOM 909 C C . LEU A 1 115 ? 5.314 -3.173 -0.649 1.00 94.69 115 LEU A C 1
ATOM 911 O O . LEU A 1 115 ? 6.156 -4.054 -0.789 1.00 94.69 115 LEU A O 1
ATOM 915 N N . MET A 1 116 ? 5.362 -2.027 -1.341 1.00 94.12 116 MET A N 1
ATOM 916 C CA . MET A 1 116 ? 6.382 -1.743 -2.365 1.00 94.12 116 MET A CA 1
ATOM 917 C C . MET A 1 116 ? 7.810 -1.876 -1.828 1.00 94.12 116 MET A C 1
ATOM 919 O O . MET A 1 116 ? 8.727 -2.238 -2.560 1.00 94.12 116 MET A O 1
ATOM 923 N N . ARG A 1 117 ? 8.021 -1.561 -0.547 1.00 90.81 117 ARG A N 1
ATOM 924 C CA . ARG A 1 117 ? 9.341 -1.664 0.077 1.00 90.81 117 ARG A CA 1
ATOM 925 C C . ARG A 1 117 ? 9.720 -3.084 0.475 1.00 90.81 117 ARG A C 1
ATOM 927 O O . ARG A 1 117 ? 10.911 -3.326 0.662 1.00 90.81 117 ARG A O 1
ATOM 934 N N . GLY A 1 118 ? 8.742 -3.968 0.693 1.00 86.94 118 GLY A N 1
ATOM 935 C CA . GLY A 1 118 ? 8.960 -5.386 0.992 1.00 86.94 118 GLY A CA 1
ATOM 936 C C . GLY A 1 118 ? 10.020 -5.651 2.066 1.00 86.94 118 GLY A C 1
ATOM 937 O O . GLY A 1 118 ? 10.833 -6.562 1.926 1.00 86.94 118 GLY A O 1
ATOM 938 N N . ARG A 1 119 ? 10.099 -4.819 3.118 1.00 87.88 119 ARG A N 1
ATOM 939 C CA . ARG A 1 119 ? 11.149 -4.969 4.140 1.00 87.88 119 ARG A CA 1
ATOM 940 C C . ARG A 1 119 ? 11.043 -6.351 4.784 1.00 87.88 119 ARG A C 1
ATOM 942 O O . ARG A 1 119 ? 9.956 -6.766 5.162 1.00 87.88 119 ARG A O 1
ATOM 949 N N . ARG A 1 120 ? 12.182 -7.009 5.018 1.00 86.38 120 ARG A N 1
ATOM 950 C CA . ARG A 1 120 ? 12.245 -8.364 5.605 1.00 86.38 120 ARG A CA 1
ATOM 951 C C . ARG A 1 120 ? 11.386 -8.528 6.863 1.00 86.38 120 ARG A C 1
ATOM 953 O O . ARG A 1 120 ? 10.672 -9.511 6.976 1.00 86.38 120 ARG A O 1
ATOM 960 N N . GLY A 1 121 ? 11.430 -7.556 7.779 1.00 85.44 121 GLY A N 1
ATOM 961 C CA . GLY A 1 121 ? 10.619 -7.587 9.003 1.00 85.44 121 GLY A CA 1
ATOM 962 C C . GLY A 1 121 ? 9.114 -7.561 8.731 1.00 85.44 121 GLY A C 1
ATOM 963 O O . GLY A 1 121 ? 8.381 -8.323 9.343 1.00 85.44 121 GLY A O 1
ATOM 964 N N . LEU A 1 122 ? 8.671 -6.754 7.760 1.00 87.56 122 LEU A N 1
ATOM 965 C CA . LEU A 1 122 ? 7.279 -6.762 7.312 1.00 87.56 122 LEU A CA 1
ATOM 966 C C . LEU A 1 122 ? 6.926 -8.119 6.704 1.00 87.56 122 LEU A C 1
ATOM 968 O O . LEU A 1 122 ? 5.949 -8.718 7.119 1.00 87.56 122 LEU A O 1
ATOM 972 N N . LEU A 1 123 ? 7.708 -8.604 5.736 1.00 91.12 123 LEU A N 1
ATOM 973 C CA . LEU A 1 123 ? 7.388 -9.856 5.045 1.00 91.12 123 LEU A CA 1
ATOM 974 C C . LEU A 1 123 ? 7.274 -11.024 6.029 1.00 91.12 123 LEU A C 1
ATOM 976 O O . LEU A 1 123 ? 6.322 -11.782 5.940 1.00 91.12 123 LEU A O 1
ATOM 980 N N . ARG A 1 124 ? 8.156 -11.099 7.033 1.00 89.31 124 ARG A N 1
ATOM 981 C CA . ARG A 1 124 ? 8.054 -12.089 8.117 1.00 89.31 124 ARG A CA 1
ATOM 982 C C . ARG A 1 124 ? 6.805 -11.925 8.971 1.00 89.31 124 ARG A C 1
ATOM 984 O O . ARG A 1 124 ? 6.143 -12.917 9.235 1.00 89.31 124 ARG A O 1
ATOM 991 N N . ALA A 1 125 ? 6.474 -10.695 9.365 1.00 86.19 125 ALA A N 1
ATOM 992 C CA . ALA A 1 125 ? 5.258 -10.416 10.128 1.00 86.19 125 ALA A CA 1
ATOM 993 C C . ALA A 1 125 ? 3.979 -10.784 9.355 1.00 86.19 125 ALA A C 1
ATOM 995 O O . ALA A 1 125 ? 2.962 -11.088 9.965 1.00 86.19 125 ALA A O 1
ATOM 996 N N . LEU A 1 126 ? 4.037 -10.762 8.020 1.00 89.00 126 LEU A N 1
ATOM 997 C CA . LEU A 1 126 ? 2.958 -11.180 7.122 1.00 89.00 126 LEU A CA 1
ATOM 998 C C . LEU A 1 126 ? 3.088 -12.643 6.671 1.00 89.00 126 LEU A C 1
ATOM 1000 O O . LEU A 1 126 ? 2.343 -13.070 5.796 1.00 89.00 126 LEU A O 1
ATOM 1004 N N . GLU A 1 127 ? 4.070 -13.386 7.189 1.00 89.56 127 GLU A N 1
ATOM 1005 C CA . GLU A 1 127 ? 4.393 -14.764 6.788 1.00 89.56 127 GLU A CA 1
ATOM 1006 C C . GLU A 1 127 ? 4.638 -14.944 5.274 1.00 89.56 127 GLU A C 1
ATOM 1008 O O . GLU A 1 127 ? 4.498 -16.030 4.713 1.00 89.56 127 GLU A O 1
ATOM 1013 N N . LEU A 1 128 ? 5.052 -13.874 4.594 1.00 90.25 128 LEU A N 1
ATOM 1014 C CA . LEU A 1 128 ? 5.400 -13.864 3.178 1.00 90.25 128 LEU A CA 1
ATOM 1015 C C . LEU A 1 128 ? 6.897 -14.150 2.977 1.00 90.25 128 LEU A C 1
ATOM 1017 O O . LEU A 1 128 ? 7.739 -13.724 3.778 1.00 90.25 128 LEU A O 1
ATOM 1021 N N . PRO A 1 129 ? 7.274 -14.841 1.887 1.00 88.56 129 PRO A N 1
ATOM 1022 C CA . PRO A 1 129 ? 8.671 -15.140 1.615 1.00 88.56 129 PRO A CA 1
ATOM 1023 C C . PRO A 1 129 ? 9.464 -13.874 1.248 1.00 88.56 129 PRO A C 1
ATOM 1025 O O . PRO A 1 129 ? 8.978 -12.989 0.549 1.00 88.56 129 PRO A O 1
ATOM 1028 N N . GLU A 1 130 ? 10.730 -13.810 1.677 1.00 89.00 130 GLU A N 1
ATOM 1029 C CA . GLU A 1 130 ? 11.642 -12.698 1.345 1.00 89.00 130 GLU A CA 1
ATOM 1030 C C . GLU A 1 130 ? 12.090 -12.707 -0.130 1.00 89.00 130 GLU A C 1
ATOM 1032 O O . GLU A 1 130 ? 12.555 -11.696 -0.652 1.00 89.00 130 GLU A O 1
ATOM 1037 N N . THR A 1 131 ? 11.971 -13.854 -0.798 1.00 84.81 131 THR A N 1
ATOM 1038 C CA . THR A 1 131 ? 12.318 -14.066 -2.207 1.00 84.81 131 THR A CA 1
ATOM 1039 C C . THR A 1 131 ? 11.293 -14.989 -2.840 1.00 84.81 131 THR A C 1
ATOM 1041 O O . THR A 1 131 ? 10.887 -15.955 -2.193 1.00 84.81 131 THR A O 1
ATOM 1044 N N . VAL A 1 132 ? 10.942 -14.758 -4.107 1.00 80.56 132 VAL A N 1
ATOM 1045 C CA . VAL A 1 132 ? 10.073 -15.675 -4.860 1.00 80.56 132 VAL A CA 1
ATOM 1046 C C . VAL A 1 132 ? 10.714 -17.072 -4.871 1.00 80.56 132 VAL A C 1
ATOM 1048 O O . VAL A 1 132 ? 11.860 -17.205 -5.315 1.00 80.56 132 VAL A O 1
ATOM 1051 N N . PRO A 1 133 ? 10.036 -18.109 -4.344 1.00 74.19 133 PRO A N 1
ATOM 1052 C CA . PRO A 1 133 ? 10.559 -19.468 -4.359 1.00 74.19 133 PRO A CA 1
ATOM 1053 C C . PRO A 1 133 ? 10.829 -19.944 -5.790 1.00 74.19 133 PRO A C 1
ATOM 1055 O O . PRO A 1 133 ? 10.057 -19.664 -6.701 1.00 74.19 133 PRO A O 1
ATOM 1058 N N . TRP A 1 134 ? 11.900 -20.716 -5.990 1.00 67.31 134 TRP A N 1
ATOM 1059 C CA . TRP A 1 134 ? 12.280 -21.242 -7.313 1.00 67.31 134 TRP A CA 1
ATOM 1060 C C . TRP A 1 134 ? 11.201 -22.130 -7.957 1.00 67.31 134 TRP A C 1
ATOM 1062 O O . TRP A 1 134 ? 11.217 -22.338 -9.165 1.00 67.31 134 TRP A O 1
ATOM 1072 N N . ASN A 1 135 ? 10.296 -22.674 -7.143 1.00 68.19 135 ASN A N 1
ATOM 1073 C CA . ASN A 1 135 ? 9.167 -23.506 -7.540 1.00 68.19 135 ASN A CA 1
ATOM 1074 C C . ASN A 1 135 ? 7.829 -22.750 -7.514 1.00 68.19 135 ASN A C 1
ATOM 1076 O O . ASN A 1 135 ? 6.782 -23.392 -7.536 1.00 68.19 135 ASN A O 1
ATOM 1080 N N . SER A 1 136 ? 7.846 -21.422 -7.387 1.00 68.56 136 SER A N 1
ATOM 1081 C CA . SER A 1 136 ? 6.630 -20.624 -7.497 1.00 68.56 136 SER A CA 1
ATOM 1082 C C . SER A 1 136 ? 6.207 -20.552 -8.959 1.00 68.56 136 SER A C 1
ATOM 1084 O O . SER A 1 136 ? 7.029 -20.267 -9.830 1.00 68.56 136 SER A O 1
ATOM 1086 N N . ASP A 1 137 ? 4.914 -20.735 -9.220 1.00 66.50 137 ASP A N 1
ATOM 1087 C CA . ASP A 1 137 ? 4.323 -20.539 -10.551 1.00 66.50 137 ASP A CA 1
ATOM 1088 C C . ASP A 1 137 ? 4.457 -19.078 -11.035 1.00 66.50 137 ASP A C 1
ATOM 1090 O O . ASP A 1 137 ? 4.286 -18.791 -12.217 1.00 66.50 137 ASP A O 1
ATOM 1094 N N . SER A 1 138 ? 4.794 -18.152 -10.126 1.00 64.69 138 SER A N 1
ATOM 1095 C CA . SER A 1 138 ? 5.106 -16.746 -10.424 1.00 64.69 138 SER A CA 1
ATOM 1096 C C . SER A 1 138 ? 6.570 -16.496 -10.817 1.00 64.69 138 SER A C 1
ATOM 1098 O O . SER A 1 138 ? 6.933 -15.370 -11.156 1.00 64.69 138 SER A O 1
ATOM 1100 N N . GLY A 1 139 ? 7.427 -17.522 -10.782 1.00 62.94 139 GLY A N 1
ATOM 1101 C CA . GLY A 1 139 ? 8.845 -17.397 -11.101 1.00 62.94 139 GLY A CA 1
ATOM 1102 C C . GLY A 1 139 ? 9.080 -17.037 -12.568 1.00 62.94 139 GLY A C 1
ATOM 1103 O O . GLY A 1 139 ? 8.911 -17.876 -13.452 1.00 62.94 139 GLY A O 1
ATOM 1104 N N . SER A 1 140 ? 9.530 -15.808 -12.828 1.00 66.12 140 SER A N 1
ATOM 1105 C CA . SER A 1 140 ? 9.995 -15.414 -14.159 1.00 66.12 140 SER A CA 1
ATOM 1106 C C . SER A 1 140 ? 11.460 -15.783 -14.389 1.00 66.12 140 SER A C 1
ATOM 1108 O O . SER A 1 140 ? 12.320 -15.630 -13.514 1.00 66.12 140 SER A O 1
ATOM 1110 N N . ALA A 1 141 ? 11.757 -16.262 -15.597 1.00 75.25 141 ALA A N 1
ATOM 1111 C CA . ALA A 1 141 ? 13.123 -16.453 -16.049 1.00 75.25 141 ALA A CA 1
ATOM 1112 C C . ALA A 1 141 ? 13.758 -15.088 -16.340 1.00 75.25 141 ALA A C 1
ATOM 1114 O O . ALA A 1 141 ? 13.363 -14.403 -17.279 1.00 75.25 141 ALA A O 1
ATOM 1115 N N . LEU A 1 142 ? 14.794 -14.729 -15.576 1.00 80.19 142 LEU A N 1
ATOM 1116 C CA . LEU A 1 142 ? 15.523 -13.481 -15.793 1.00 80.19 142 LEU A CA 1
ATOM 1117 C C . LEU A 1 142 ? 16.058 -13.401 -17.230 1.00 80.19 142 LEU A C 1
ATOM 1119 O O . LEU A 1 142 ? 16.828 -14.250 -17.689 1.00 80.19 142 LEU A O 1
ATOM 1123 N N . HIS A 1 143 ? 15.690 -12.332 -17.926 1.00 84.31 143 HIS A N 1
ATOM 1124 C CA . HIS A 1 143 ? 16.264 -11.972 -19.207 1.00 84.31 143 HIS A CA 1
ATOM 1125 C C . HIS A 1 143 ? 17.756 -11.645 -19.060 1.00 84.31 143 HIS A C 1
ATOM 1127 O O . HIS A 1 143 ? 18.196 -11.046 -18.078 1.00 84.31 143 HIS A O 1
ATOM 1133 N N . VAL A 1 144 ? 18.546 -11.968 -20.090 1.00 90.25 144 VAL A N 1
ATOM 1134 C CA . VAL A 1 144 ? 19.982 -11.627 -20.137 1.00 90.25 144 VAL A CA 1
ATOM 1135 C C . VAL A 1 144 ? 20.197 -10.108 -20.112 1.00 90.25 144 VAL A C 1
ATOM 1137 O O . VAL A 1 144 ? 21.161 -9.615 -19.532 1.00 90.25 144 VAL A O 1
ATOM 1140 N N . GLY A 1 145 ? 19.302 -9.353 -20.756 1.00 91.12 145 GLY A N 1
ATOM 1141 C CA . GLY A 1 145 ? 19.347 -7.895 -20.771 1.00 91.12 145 GLY A CA 1
ATOM 1142 C C . GLY A 1 145 ? 18.711 -7.286 -19.513 1.00 91.12 145 GLY A C 1
ATOM 1143 O O . GLY A 1 145 ? 17.652 -7.748 -19.096 1.00 91.12 145 GLY A O 1
ATOM 1144 N N . PRO A 1 146 ? 19.274 -6.203 -18.946 1.00 89.94 146 PRO A N 1
ATOM 1145 C CA . PRO A 1 146 ? 18.739 -5.590 -17.729 1.00 89.94 146 PRO A CA 1
ATOM 1146 C C . PRO A 1 146 ? 17.408 -4.852 -17.948 1.00 89.94 146 PRO A C 1
ATOM 1148 O O . PRO A 1 146 ? 16.557 -4.857 -17.065 1.00 89.94 146 PRO A O 1
ATOM 1151 N N . LEU A 1 147 ? 17.203 -4.227 -19.115 1.00 92.12 147 LEU A N 1
ATOM 1152 C CA . LEU A 1 147 ? 15.990 -3.444 -19.390 1.00 92.12 147 LEU A CA 1
ATOM 1153 C C . LEU A 1 147 ? 14.710 -4.297 -19.444 1.00 92.12 147 LEU A C 1
ATOM 1155 O O . LEU A 1 147 ? 13.737 -3.893 -18.814 1.00 92.12 147 LEU A O 1
ATOM 1159 N N . PRO A 1 148 ? 14.677 -5.463 -20.121 1.00 90.75 148 PRO A N 1
ATOM 1160 C CA . PRO A 1 148 ? 13.517 -6.352 -20.063 1.00 90.75 148 PRO A CA 1
ATOM 1161 C C . PRO A 1 148 ? 13.129 -6.771 -18.639 1.00 90.75 148 PRO A C 1
ATOM 1163 O O . PRO A 1 148 ? 11.955 -6.690 -18.306 1.00 90.75 148 PRO A O 1
ATOM 1166 N N . ASN A 1 149 ? 14.099 -7.109 -17.778 1.00 88.56 149 ASN A N 1
ATOM 1167 C CA . ASN A 1 149 ? 13.821 -7.460 -16.375 1.00 88.56 149 ASN A CA 1
ATOM 1168 C C . ASN A 1 149 ? 13.158 -6.307 -15.610 1.00 88.56 149 ASN A C 1
ATOM 1170 O O . ASN A 1 149 ? 12.216 -6.512 -14.852 1.00 88.56 149 ASN A O 1
ATOM 1174 N N . LEU A 1 150 ? 13.642 -5.076 -15.812 1.00 89.62 150 LEU A N 1
ATOM 1175 C CA . LEU A 1 150 ? 13.041 -3.897 -15.188 1.00 89.62 150 LEU A CA 1
ATOM 1176 C C . LEU A 1 150 ? 11.620 -3.653 -15.698 1.00 89.62 150 LEU A C 1
ATOM 1178 O O . LEU A 1 150 ? 10.742 -3.343 -14.904 1.00 89.62 150 LEU A O 1
ATOM 1182 N N . LEU A 1 151 ? 11.389 -3.789 -17.006 1.00 90.56 151 LEU A N 1
ATOM 1183 C CA . LEU A 1 151 ? 10.063 -3.610 -17.600 1.00 90.56 151 LEU A CA 1
ATOM 1184 C C . LEU A 1 151 ? 9.069 -4.665 -17.123 1.00 90.56 151 LEU A C 1
ATOM 1186 O O . LEU A 1 151 ? 7.907 -4.338 -16.919 1.00 90.56 151 LEU A O 1
ATOM 1190 N N . GLU A 1 152 ? 9.522 -5.898 -16.920 1.00 88.19 152 GLU A N 1
ATOM 1191 C CA . GLU A 1 152 ? 8.697 -6.967 -16.374 1.00 88.19 152 GLU A CA 1
ATOM 1192 C C . GLU A 1 152 ? 8.241 -6.644 -14.949 1.00 88.19 152 GLU A C 1
ATOM 1194 O O . GLU A 1 152 ? 7.039 -6.597 -14.693 1.00 88.19 152 GLU A O 1
ATOM 1199 N N . VAL A 1 153 ? 9.173 -6.294 -14.055 1.00 87.44 153 VAL A N 1
ATOM 1200 C CA . VAL A 1 153 ? 8.841 -5.873 -12.682 1.00 87.44 153 VAL A CA 1
ATOM 1201 C C . VAL A 1 153 ? 7.953 -4.628 -12.681 1.00 87.44 153 VAL A C 1
ATOM 1203 O O . VAL A 1 153 ? 7.024 -4.525 -11.889 1.00 87.44 153 VAL A O 1
ATOM 1206 N N . LEU A 1 154 ? 8.219 -3.671 -13.571 1.00 91.31 154 LEU A N 1
ATOM 1207 C CA . LEU A 1 154 ? 7.432 -2.446 -13.660 1.00 91.31 154 LEU A CA 1
ATOM 1208 C C . LEU A 1 154 ? 6.051 -2.663 -14.266 1.00 91.31 154 LEU A C 1
ATOM 1210 O O . LEU A 1 154 ? 5.180 -1.852 -13.991 1.00 91.31 154 LEU A O 1
ATOM 1214 N N . SER A 1 155 ? 5.829 -3.701 -15.074 1.00 91.94 155 SER A N 1
ATOM 1215 C CA . SER A 1 155 ? 4.521 -3.940 -15.694 1.00 91.94 155 SER A CA 1
ATOM 1216 C C . SER A 1 155 ? 3.429 -4.165 -14.649 1.00 91.94 155 SER A C 1
ATOM 1218 O O . SER A 1 155 ? 2.324 -3.649 -14.806 1.00 91.94 155 SER A O 1
ATOM 1220 N N . ASP A 1 156 ? 3.785 -4.834 -13.552 1.00 92.62 156 ASP A N 1
ATOM 1221 C CA . ASP A 1 156 ? 2.921 -5.092 -12.410 1.00 92.62 156 ASP A CA 1
ATOM 1222 C C . ASP A 1 156 ? 3.758 -5.189 -11.112 1.00 92.62 156 ASP A C 1
ATOM 1224 O O . ASP A 1 156 ? 4.196 -6.275 -10.712 1.00 92.62 156 ASP A O 1
ATOM 1228 N N . PRO A 1 157 ? 4.011 -4.050 -10.436 1.00 93.12 157 PRO A N 1
ATOM 1229 C CA . PRO A 1 157 ? 4.988 -3.977 -9.346 1.00 93.12 157 PRO A CA 1
ATOM 1230 C C . PRO A 1 157 ? 4.675 -4.833 -8.115 1.00 93.12 157 PRO A C 1
ATOM 1232 O O . PRO A 1 157 ? 5.590 -5.158 -7.356 1.00 93.12 157 PRO A O 1
ATOM 1235 N N . LEU A 1 158 ? 3.404 -5.177 -7.881 1.00 94.38 158 LEU A N 1
ATOM 1236 C CA . LEU A 1 158 ? 2.979 -5.966 -6.719 1.00 94.38 158 LEU A CA 1
ATOM 1237 C C . LEU A 1 158 ? 2.550 -7.398 -7.085 1.00 94.38 158 LEU A C 1
ATOM 1239 O O . LEU A 1 158 ? 2.142 -8.141 -6.191 1.00 94.38 158 LEU A O 1
ATOM 1243 N N . TYR A 1 159 ? 2.721 -7.824 -8.344 1.00 92.62 159 TYR A N 1
ATOM 1244 C CA . TYR A 1 159 ? 2.348 -9.161 -8.827 1.00 92.62 159 TYR A CA 1
ATOM 1245 C C . TYR A 1 159 ? 2.854 -10.293 -7.926 1.00 92.62 159 TYR A C 1
ATOM 1247 O O . TYR A 1 159 ? 2.064 -11.082 -7.411 1.00 92.62 159 TYR A O 1
ATOM 1255 N N . ASN A 1 160 ? 4.167 -10.340 -7.676 1.00 90.06 160 ASN A N 1
ATOM 1256 C CA . ASN A 1 160 ? 4.778 -11.406 -6.877 1.00 90.06 160 ASN A CA 1
ATOM 1257 C C . ASN A 1 160 ? 4.252 -11.416 -5.437 1.00 90.06 160 ASN A C 1
ATOM 1259 O O . ASN A 1 160 ? 4.012 -12.478 -4.871 1.00 90.06 160 ASN A O 1
ATOM 1263 N N . LEU A 1 161 ? 4.033 -10.237 -4.847 1.00 92.00 161 LEU A N 1
ATOM 1264 C CA . LEU A 1 161 ? 3.473 -10.135 -3.501 1.00 92.00 161 LEU A CA 1
ATOM 1265 C C . LEU A 1 161 ? 2.031 -10.646 -3.461 1.00 92.00 161 LEU A C 1
ATOM 1267 O O . LEU A 1 161 ? 1.686 -11.392 -2.547 1.00 92.00 161 LEU A O 1
ATOM 1271 N N . ARG A 1 162 ? 1.205 -10.306 -4.458 1.00 93.19 162 ARG A N 1
ATOM 1272 C CA . ARG A 1 162 ? -0.160 -10.838 -4.574 1.00 93.19 162 ARG A CA 1
ATOM 1273 C C . ARG A 1 162 ? -0.172 -12.349 -4.770 1.00 93.19 162 ARG A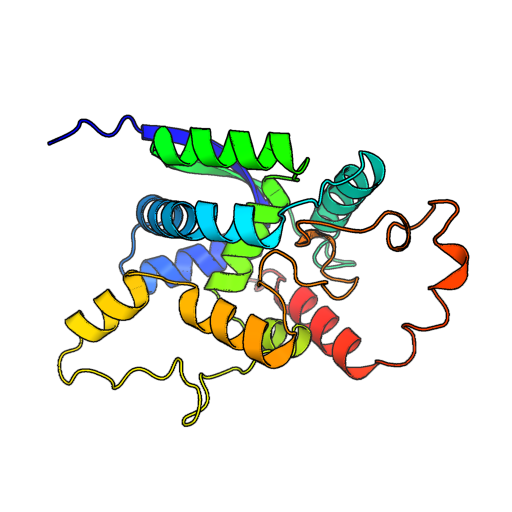 C 1
ATOM 1275 O O . ARG A 1 162 ? -0.914 -13.030 -4.071 1.00 93.19 162 ARG A O 1
ATOM 1282 N N . ALA A 1 163 ? 0.656 -12.871 -5.672 1.00 91.38 163 ALA A N 1
ATOM 1283 C CA . ALA A 1 163 ? 0.738 -14.302 -5.949 1.00 91.38 163 ALA A CA 1
ATOM 1284 C C . ALA A 1 163 ? 1.160 -15.098 -4.705 1.00 91.38 163 ALA A C 1
ATOM 1286 O O . ALA A 1 163 ? 0.531 -16.100 -4.365 1.00 91.38 163 ALA A O 1
ATOM 1287 N N . GLU A 1 164 ? 2.178 -14.628 -3.981 1.00 91.00 164 GLU A N 1
ATOM 1288 C CA . GLU A 1 164 ? 2.623 -15.288 -2.753 1.00 91.00 164 GLU A CA 1
ATOM 1289 C C . GLU A 1 164 ? 1.611 -15.136 -1.613 1.00 91.00 164 GLU A C 1
ATOM 1291 O O . GLU A 1 164 ? 1.395 -16.097 -0.881 1.00 91.00 164 GLU A O 1
ATOM 1296 N N . CYS A 1 165 ? 0.927 -13.994 -1.493 1.00 92.62 165 CYS A N 1
ATOM 1297 C CA . CYS A 1 165 ? -0.168 -13.834 -0.534 1.00 92.62 165 CYS A CA 1
ATOM 1298 C C . CYS A 1 165 ? -1.306 -14.824 -0.818 1.00 92.62 165 CYS A C 1
ATOM 1300 O O . CYS A 1 165 ? -1.707 -15.567 0.075 1.00 92.62 165 CYS A O 1
ATOM 1302 N N . GLN A 1 166 ? -1.728 -14.948 -2.078 1.00 92.38 166 GLN A N 1
ATOM 1303 C CA . GLN A 1 166 ? -2.739 -15.923 -2.482 1.00 92.38 166 GLN A CA 1
ATOM 1304 C C . GLN A 1 166 ? -2.284 -17.367 -2.223 1.00 92.38 166 GLN A C 1
ATOM 1306 O O . GLN A 1 166 ? -3.092 -18.201 -1.818 1.00 92.38 166 GLN A O 1
ATOM 1311 N N . ARG A 1 167 ? -1.001 -17.680 -2.435 1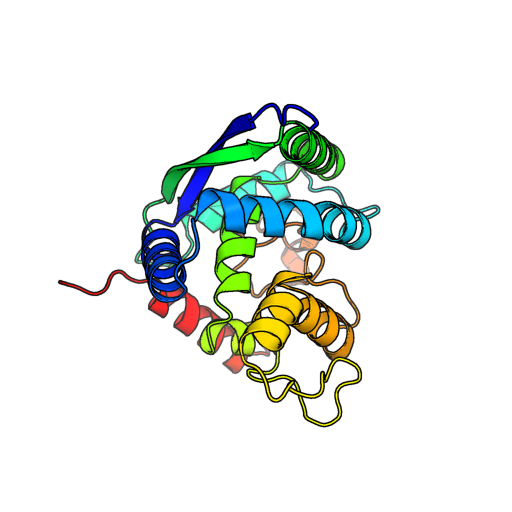.00 89.31 167 ARG A N 1
ATOM 1312 C CA . ARG A 1 167 ? -0.443 -19.022 -2.212 1.00 89.31 167 ARG A CA 1
ATOM 1313 C C . ARG A 1 167 ? -0.334 -19.380 -0.728 1.00 89.31 167 ARG A C 1
ATOM 1315 O O . ARG A 1 167 ? -0.589 -20.526 -0.371 1.00 89.31 167 ARG A O 1
ATOM 1322 N N . VAL A 1 168 ? 0.101 -18.439 0.111 1.00 89.69 168 VAL A N 1
ATOM 1323 C CA . VAL A 1 168 ? 0.333 -18.660 1.548 1.00 89.69 168 VAL A CA 1
ATOM 1324 C C . VAL A 1 168 ? -0.973 -18.577 2.336 1.00 89.69 168 VAL A C 1
ATOM 1326 O O . VAL A 1 168 ? -1.248 -19.460 3.142 1.00 89.69 168 VAL A O 1
ATOM 1329 N N . HIS A 1 169 ? -1.790 -17.559 2.066 1.00 90.94 169 HIS A N 1
ATOM 1330 C CA . HIS A 1 169 ? -2.963 -17.204 2.875 1.00 90.94 169 HIS A CA 1
ATOM 1331 C C . HIS A 1 169 ? -4.299 -17.532 2.207 1.00 90.94 169 HIS A C 1
ATOM 1333 O O . HIS A 1 169 ? -5.344 -17.475 2.850 1.00 90.94 169 HIS A O 1
ATOM 1339 N N . GLY A 1 170 ? -4.303 -17.875 0.916 1.00 92.25 170 GLY A N 1
ATOM 1340 C CA . GLY A 1 170 ? -5.536 -18.177 0.183 1.00 92.25 170 GLY A CA 1
ATOM 1341 C C . GLY A 1 170 ? -6.395 -16.950 -0.137 1.00 92.25 170 GLY A C 1
ATOM 1342 O O . GLY A 1 170 ? -7.527 -17.117 -0.595 1.00 92.25 170 GLY A O 1
ATOM 1343 N N . CYS A 1 171 ? -5.882 -15.736 0.075 1.00 93.12 171 CYS A N 1
ATOM 1344 C CA . CYS A 1 171 ? -6.601 -14.484 -0.137 1.00 93.12 171 CYS A CA 1
ATOM 1345 C C . CYS A 1 171 ? -5.763 -13.448 -0.898 1.00 93.12 171 CYS A C 1
ATOM 1347 O O . CYS A 1 171 ? -4.545 -13.569 -1.035 1.00 93.12 171 CYS A O 1
ATOM 1349 N N . GLY A 1 172 ? -6.442 -12.411 -1.389 1.00 93.94 172 GLY A N 1
ATOM 1350 C CA . GLY A 1 172 ? -5.794 -11.272 -2.020 1.00 93.94 172 GLY A CA 1
ATOM 1351 C C . GLY A 1 172 ? -5.098 -10.360 -1.010 1.00 93.94 172 GLY A C 1
ATOM 1352 O O . GLY A 1 172 ? -5.531 -10.214 0.139 1.00 93.94 172 GLY A O 1
ATOM 1353 N N . ILE A 1 173 ? -4.014 -9.710 -1.441 1.00 94.56 173 ILE A N 1
ATOM 1354 C CA . ILE A 1 173 ? -3.143 -8.953 -0.535 1.00 94.56 173 ILE A CA 1
ATOM 1355 C C . ILE A 1 173 ? -3.831 -7.755 0.111 1.00 94.56 173 ILE A C 1
ATOM 1357 O O . ILE A 1 173 ? -3.386 -7.302 1.163 1.00 94.56 173 ILE A O 1
ATOM 1361 N N . HIS A 1 174 ? -4.898 -7.222 -0.483 1.00 95.38 174 HIS A N 1
ATOM 1362 C CA . HIS A 1 174 ? -5.649 -6.095 0.078 1.00 95.38 174 HIS A CA 1
ATOM 1363 C C . HIS A 1 174 ? -6.726 -6.545 1.071 1.00 95.38 174 HIS A C 1
ATOM 1365 O O . HIS A 1 174 ? -7.151 -5.753 1.910 1.00 95.38 174 HIS A O 1
ATOM 1371 N N . ALA A 1 175 ? -7.112 -7.821 1.012 1.00 93.00 175 ALA A N 1
ATOM 1372 C CA . ALA A 1 175 ? -8.073 -8.469 1.900 1.00 93.00 175 ALA A CA 1
ATOM 1373 C C . ALA A 1 175 ? -7.432 -9.212 3.078 1.00 93.00 175 ALA A C 1
ATOM 1375 O O . ALA A 1 175 ? -8.166 -9.695 3.938 1.00 93.00 175 ALA A O 1
ATOM 1376 N N . MET A 1 176 ? -6.104 -9.338 3.078 1.00 91.38 176 MET A N 1
ATOM 1377 C CA . MET A 1 176 ? -5.335 -10.038 4.101 1.00 91.38 176 MET A CA 1
ATOM 1378 C C . MET A 1 176 ? -5.419 -9.327 5.455 1.00 91.38 176 MET A C 1
ATOM 1380 O O . MET A 1 176 ? -5.095 -8.133 5.554 1.00 91.38 176 MET A O 1
ATOM 1384 N N . ASP A 1 177 ? -5.783 -10.100 6.477 1.00 87.44 177 ASP A N 1
ATOM 1385 C CA . ASP A 1 177 ? -5.764 -9.683 7.875 1.00 87.44 177 ASP A CA 1
ATOM 1386 C C . ASP A 1 177 ? -4.328 -9.404 8.320 1.00 87.44 177 ASP A C 1
ATOM 1388 O O . ASP A 1 177 ? -3.391 -10.128 7.979 1.00 87.44 177 ASP A O 1
ATOM 1392 N N . LEU A 1 178 ? -4.147 -8.315 9.060 1.00 89.19 178 LEU A N 1
ATOM 1393 C CA . LEU A 1 178 ? -2.841 -7.916 9.562 1.00 89.19 178 LEU A CA 1
ATOM 1394 C C . LEU A 1 178 ? -2.712 -8.234 11.055 1.00 89.19 178 LEU A C 1
ATOM 1396 O O . LEU A 1 178 ? -3.714 -8.208 11.771 1.00 89.19 178 LEU A O 1
ATOM 1400 N N . PRO A 1 179 ? -1.480 -8.450 11.555 1.00 86.38 179 PRO A N 1
ATOM 1401 C CA . PRO A 1 179 ? -1.208 -8.381 1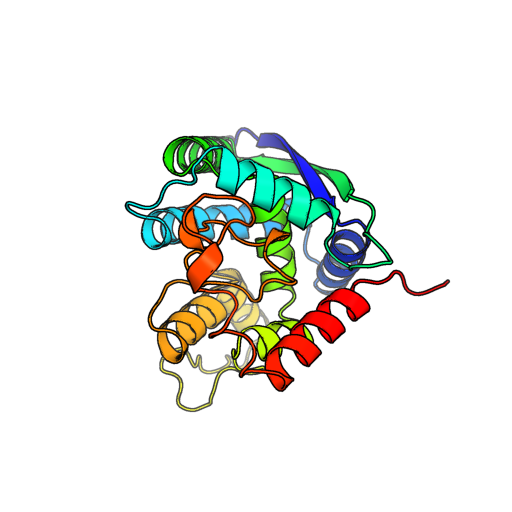2.984 1.00 86.38 179 PRO A CA 1
ATOM 1402 C C . PRO A 1 179 ? -1.694 -7.050 13.565 1.00 86.38 179 PRO A C 1
ATOM 1404 O O . PRO A 1 179 ? -1.605 -6.008 12.909 1.00 86.38 179 PRO A O 1
ATOM 1407 N N . ARG A 1 180 ? -2.157 -7.077 14.816 1.00 83.62 180 ARG A N 1
ATOM 1408 C CA . ARG A 1 180 ? -2.822 -5.944 15.478 1.00 83.62 180 ARG A CA 1
ATOM 1409 C C . ARG A 1 180 ? -1.965 -4.677 15.520 1.00 83.62 180 ARG A C 1
ATOM 1411 O O . ARG A 1 180 ? -2.464 -3.556 15.423 1.00 83.62 180 ARG A O 1
ATOM 1418 N N . GLU A 1 181 ? -0.650 -4.836 15.624 1.00 83.12 181 GLU A N 1
ATOM 1419 C CA . GLU A 1 181 ? 0.336 -3.750 15.609 1.00 83.12 181 GLU A CA 1
ATOM 1420 C C . GLU A 1 181 ? 0.317 -2.967 14.285 1.00 83.12 181 GLU A C 1
ATOM 1422 O O . GLU A 1 181 ? 0.772 -1.821 14.221 1.00 83.12 181 GLU A O 1
ATOM 1427 N N . LEU A 1 182 ? -0.217 -3.585 13.229 1.00 88.44 182 LEU A N 1
ATOM 1428 C CA . LEU A 1 182 ? -0.300 -3.072 11.869 1.00 88.44 182 LEU A CA 1
ATOM 1429 C C . LEU A 1 182 ? -1.733 -2.747 11.431 1.00 88.44 182 LEU A C 1
ATOM 1431 O O . LEU A 1 182 ? -1.915 -2.392 10.270 1.00 88.44 182 LEU A O 1
ATOM 1435 N N . ASP A 1 183 ? -2.723 -2.757 12.332 1.00 90.75 183 ASP A N 1
ATOM 1436 C CA . ASP A 1 183 ? -4.129 -2.426 12.025 1.00 90.75 183 ASP A CA 1
ATOM 1437 C C . ASP A 1 183 ? -4.296 -1.079 11.303 1.00 90.75 183 ASP A C 1
ATOM 1439 O O . ASP A 1 183 ? -5.217 -0.880 10.514 1.00 90.75 183 ASP A O 1
ATOM 1443 N N . GLY A 1 184 ? -3.379 -0.134 11.533 1.00 90.69 184 GLY A N 1
ATOM 1444 C CA . GLY A 1 184 ? -3.353 1.149 10.828 1.00 90.69 184 GLY A CA 1
ATOM 1445 C C . GLY A 1 184 ? -3.101 1.048 9.318 1.00 90.69 184 GLY A C 1
ATOM 1446 O O . GLY A 1 184 ? -3.323 2.016 8.594 1.00 90.69 184 GLY A O 1
ATOM 1447 N N . LEU A 1 185 ? -2.627 -0.102 8.839 1.00 93.81 185 LEU A N 1
ATOM 1448 C CA . LEU A 1 185 ? -2.406 -0.425 7.429 1.00 93.81 185 LEU A CA 1
ATOM 1449 C C . LEU A 1 185 ? -3.520 -1.320 6.858 1.00 93.81 185 LEU A C 1
ATOM 1451 O O . LEU A 1 185 ? -3.462 -1.675 5.676 1.00 93.81 185 LEU A O 1
ATOM 1455 N N . SER A 1 186 ? -4.509 -1.713 7.665 1.00 94.75 186 SER A N 1
ATOM 1456 C CA . SER A 1 186 ? -5.630 -2.550 7.230 1.00 94.75 186 SER A CA 1
ATOM 1457 C C . SER A 1 186 ? -6.591 -1.759 6.346 1.00 94.75 186 SER A C 1
ATOM 1459 O O . SER A 1 186 ? -6.834 -0.571 6.560 1.00 94.75 186 SER A O 1
ATOM 1461 N N . LEU A 1 187 ? -7.131 -2.421 5.321 1.00 95.88 187 LEU A N 1
ATOM 1462 C CA . LEU A 1 187 ? -8.129 -1.831 4.419 1.00 95.88 187 LEU A CA 1
ATOM 1463 C C . LEU A 1 187 ? -9.547 -2.242 4.796 1.00 95.88 187 LEU A C 1
ATOM 1465 O O . LEU A 1 187 ? -10.496 -1.516 4.514 1.00 95.88 187 LEU A O 1
ATOM 1469 N N . TYR A 1 188 ? -9.677 -3.369 5.482 1.00 94.94 188 TYR A N 1
ATOM 1470 C CA . TYR A 1 188 ? -10.916 -3.847 6.055 1.00 94.94 188 TYR A CA 1
ATOM 1471 C C . TYR A 1 188 ? -10.638 -4.458 7.427 1.00 94.94 188 TYR A C 1
ATOM 1473 O O . TYR A 1 188 ? -9.600 -5.093 7.602 1.00 94.94 188 TYR A O 1
ATOM 1481 N N . LEU A 1 189 ? -11.550 -4.250 8.374 1.00 91.94 189 LEU A N 1
ATOM 1482 C CA . LEU A 1 189 ? -11.595 -4.961 9.650 1.00 91.94 189 LEU A CA 1
ATOM 1483 C C . LEU A 1 189 ? -13.048 -5.320 9.955 1.00 91.94 189 LEU A C 1
ATOM 1485 O O . LEU A 1 189 ? -13.9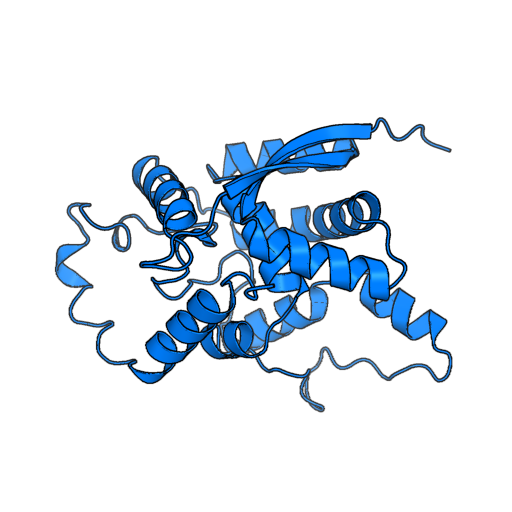38 -4.481 9.787 1.00 91.94 189 LEU A O 1
ATOM 1489 N N . ASP A 1 190 ? -13.278 -6.549 10.411 1.00 88.56 190 ASP A N 1
ATOM 1490 C CA . ASP A 1 190 ? -14.589 -6.950 10.917 1.00 88.56 190 ASP A CA 1
ATOM 1491 C C . ASP A 1 190 ? -14.850 -6.267 12.268 1.00 88.56 190 ASP A C 1
ATOM 1493 O O . ASP A 1 190 ? -13.940 -6.100 13.086 1.00 88.56 190 ASP A O 1
ATOM 1497 N N . ASP A 1 191 ? -16.100 -5.895 12.541 1.00 86.19 191 ASP A N 1
ATOM 1498 C CA . ASP A 1 191 ? -16.476 -5.250 13.802 1.00 86.19 191 ASP A CA 1
ATOM 1499 C C . ASP A 1 191 ? -16.135 -6.111 15.023 1.00 86.19 191 ASP A C 1
ATOM 1501 O O . ASP A 1 191 ? -15.851 -5.565 16.090 1.00 86.19 191 ASP A O 1
ATOM 1505 N N . ALA A 1 192 ? -16.091 -7.439 14.880 1.00 82.12 192 ALA A N 1
ATOM 1506 C CA . ALA A 1 192 ? -15.636 -8.359 15.918 1.00 82.12 192 ALA A CA 1
ATOM 1507 C C . ALA A 1 192 ? -14.178 -8.121 16.344 1.00 82.12 192 ALA A C 1
ATOM 1509 O O . ALA A 1 192 ? -13.829 -8.362 17.501 1.00 82.12 192 ALA A O 1
ATOM 1510 N N . GLN A 1 193 ? -13.338 -7.624 15.434 1.00 77.62 193 GLN A N 1
ATOM 1511 C CA . GLN A 1 193 ? -11.918 -7.357 15.664 1.00 77.62 193 GLN A CA 1
ATOM 1512 C C . GLN A 1 193 ? -11.678 -5.946 16.225 1.00 77.62 193 GLN A C 1
ATOM 1514 O O . GLN A 1 193 ? -10.636 -5.691 16.830 1.00 77.62 193 GLN A O 1
ATOM 1519 N N . VAL A 1 194 ? -12.647 -5.032 16.094 1.00 81.00 194 VAL A N 1
ATOM 1520 C CA . VAL A 1 194 ? -12.530 -3.638 16.551 1.00 81.00 194 VAL A CA 1
ATOM 1521 C C . VAL A 1 194 ? -12.690 -3.547 18.079 1.00 81.00 194 VAL A C 1
ATOM 1523 O O . VAL A 1 194 ? -13.762 -3.864 18.601 1.00 81.00 194 VAL A O 1
ATOM 1526 N N . PRO A 1 195 ? -11.668 -3.105 18.840 1.00 72.75 195 PRO A N 1
ATOM 1527 C CA . PRO A 1 195 ? -11.744 -3.021 20.298 1.00 72.75 195 PRO A CA 1
ATOM 1528 C C . PRO A 1 195 ? -12.880 -2.112 20.776 1.00 72.75 195 PRO A C 1
ATOM 1530 O O . PRO A 1 195 ? -12.984 -0.962 20.354 1.00 72.75 195 PRO A O 1
ATOM 1533 N N . GLY A 1 196 ? -13.693 -2.608 21.712 1.00 65.38 196 GLY A N 1
ATOM 1534 C CA . GLY A 1 196 ? -14.797 -1.847 22.309 1.00 65.38 196 GLY A CA 1
ATOM 1535 C C . GLY A 1 196 ? -16.148 -1.989 21.601 1.00 65.38 196 GLY A C 1
ATOM 1536 O O . GLY A 1 196 ? -17.127 -1.413 22.073 1.00 65.38 196 GLY A O 1
ATOM 1537 N N . THR A 1 197 ? -16.241 -2.780 20.529 1.00 56.84 197 THR A N 1
ATOM 1538 C CA . THR A 1 197 ? -17.531 -3.269 20.019 1.00 56.84 197 THR A CA 1
ATOM 1539 C C . THR A 1 197 ? -18.030 -4.421 20.903 1.00 56.84 197 THR A C 1
ATOM 1541 O O . THR A 1 197 ? -17.240 -5.171 21.481 1.00 56.84 197 THR A O 1
ATOM 1544 N N . GLY A 1 198 ? -19.351 -4.592 21.035 1.00 51.97 198 GLY A N 1
ATOM 1545 C CA . GLY A 1 198 ? -19.957 -5.608 21.918 1.00 51.97 198 GLY A CA 1
ATOM 1546 C C . GLY A 1 198 ? -19.630 -7.073 21.573 1.00 51.97 198 GLY A C 1
ATOM 1547 O O . GLY A 1 198 ? -20.029 -7.967 22.313 1.00 51.97 198 GLY A O 1
ATOM 1548 N N . VAL A 1 199 ? -18.914 -7.314 20.470 1.00 52.22 199 VAL A N 1
ATOM 1549 C CA . VAL A 1 199 ? -18.510 -8.630 19.945 1.00 52.22 199 VAL A CA 1
ATOM 1550 C C . VAL A 1 199 ? -17.060 -8.989 20.342 1.00 52.22 199 VAL A C 1
ATOM 1552 O O . VAL A 1 199 ? -16.686 -10.160 20.327 1.00 52.22 199 VAL A O 1
ATOM 1555 N N . ASN A 1 200 ? -16.250 -8.007 20.762 1.00 46.47 200 ASN A N 1
ATOM 1556 C CA . ASN A 1 200 ? -14.801 -8.145 20.979 1.00 46.47 200 ASN A CA 1
ATOM 1557 C C . ASN A 1 200 ? -14.407 -8.952 22.240 1.00 46.47 200 ASN A C 1
ATOM 1559 O O . ASN A 1 200 ? -13.265 -9.377 22.376 1.00 46.47 200 ASN A O 1
ATOM 1563 N N . THR A 1 201 ? -15.331 -9.215 23.168 1.00 47.25 201 THR A N 1
ATOM 1564 C CA . THR A 1 201 ? -15.015 -9.853 24.464 1.00 47.25 201 THR A CA 1
ATOM 1565 C C . THR A 1 201 ? -14.651 -11.340 24.394 1.00 47.25 201 THR A C 1
ATOM 1567 O O . THR A 1 201 ? -14.215 -11.884 25.401 1.00 47.25 201 THR A O 1
ATOM 1570 N N . LEU A 1 202 ? -14.814 -12.007 23.245 1.00 41.44 202 LEU A N 1
ATOM 1571 C CA . LEU A 1 202 ? -14.563 -13.452 23.085 1.00 41.44 202 LEU A CA 1
ATOM 1572 C C . LEU A 1 202 ? -13.276 -13.797 22.312 1.00 41.44 202 LEU A C 1
ATOM 1574 O O . LEU A 1 202 ? -12.818 -14.932 22.393 1.00 41.44 202 LEU A O 1
ATOM 1578 N N . TRP A 1 203 ? -12.682 -12.848 21.581 1.00 44.22 203 TRP A N 1
ATOM 1579 C CA . TRP A 1 203 ? -11.531 -13.108 20.697 1.00 44.22 203 TRP A CA 1
ATOM 1580 C C . TRP A 1 203 ? -10.164 -12.821 21.333 1.00 44.22 203 TRP A C 1
ATOM 1582 O O . TRP A 1 203 ? -9.144 -13.256 20.801 1.00 44.22 203 TRP A O 1
ATOM 1592 N N . GLN A 1 204 ? -10.131 -12.124 22.475 1.00 47.16 204 GLN A N 1
ATOM 1593 C CA . GLN A 1 204 ? -8.890 -11.774 23.177 1.00 47.16 204 GLN A CA 1
ATOM 1594 C C . GLN A 1 204 ? -8.116 -12.994 23.702 1.00 47.16 204 GLN A C 1
ATOM 1596 O O . GLN A 1 204 ? -6.899 -12.914 23.797 1.00 47.16 204 GLN A O 1
ATOM 1601 N N . ASP A 1 205 ? -8.781 -14.127 23.940 1.00 43.72 205 ASP A N 1
ATOM 1602 C CA . ASP A 1 205 ? -8.147 -15.319 24.522 1.00 43.72 205 ASP A CA 1
ATOM 1603 C C . ASP A 1 205 ? -7.491 -16.255 23.480 1.00 43.72 205 ASP A C 1
ATOM 1605 O O . ASP A 1 205 ? -6.735 -17.147 23.851 1.00 43.72 205 ASP A O 1
ATOM 1609 N N . LEU A 1 206 ? -7.769 -16.084 22.178 1.00 42.84 206 LEU A N 1
ATOM 1610 C CA . LEU A 1 206 ? -7.307 -16.996 21.110 1.00 42.84 206 LEU A CA 1
ATOM 1611 C C . LEU A 1 206 ? -6.060 -16.507 20.349 1.00 42.84 206 LEU A C 1
ATOM 1613 O O . LEU A 1 206 ? -5.400 -17.309 19.695 1.00 42.84 206 LEU A O 1
ATOM 1617 N N . LEU A 1 207 ? -5.732 -15.212 20.411 1.00 46.25 207 LEU A N 1
ATOM 1618 C CA . LEU A 1 207 ? -4.603 -14.610 19.678 1.00 46.25 207 LEU A CA 1
ATOM 1619 C C . LEU A 1 207 ? -3.288 -14.569 20.480 1.00 46.25 207 LEU A C 1
ATOM 1621 O O . LEU A 1 207 ? -2.232 -14.318 19.900 1.00 46.25 207 LEU A O 1
ATOM 1625 N N . ASP A 1 208 ? -3.328 -14.875 21.780 1.00 49.09 208 ASP A N 1
ATOM 1626 C CA . ASP A 1 208 ? -2.148 -14.916 22.660 1.00 49.09 208 ASP A CA 1
ATOM 1627 C C . ASP A 1 208 ? -1.187 -16.097 22.363 1.00 49.09 208 ASP A C 1
ATOM 1629 O O . ASP A 1 208 ? -0.092 -16.163 22.924 1.00 49.09 208 ASP A O 1
ATOM 1633 N N . ASP A 1 209 ? -1.533 -16.996 21.432 1.00 43.03 209 ASP A N 1
ATOM 1634 C CA . ASP A 1 209 ? -0.755 -18.202 21.098 1.00 43.03 209 ASP A CA 1
ATOM 1635 C C . ASP A 1 209 ? 0.278 -18.031 19.951 1.00 43.03 209 ASP A C 1
ATOM 1637 O O . ASP A 1 209 ? 0.923 -19.003 19.550 1.00 43.03 209 ASP A O 1
ATOM 1641 N N . ALA A 1 210 ? 0.525 -16.810 19.442 1.00 46.16 210 ALA A N 1
ATOM 1642 C CA . ALA A 1 210 ? 1.517 -16.553 18.374 1.00 46.16 210 ALA A CA 1
ATOM 1643 C C . ALA A 1 210 ? 2.639 -15.537 18.736 1.00 46.16 210 ALA A C 1
ATOM 1645 O O . ALA A 1 210 ? 2.865 -14.560 18.013 1.00 46.16 210 ALA A O 1
ATOM 1646 N N . PRO A 1 211 ? 3.431 -15.765 19.805 1.00 50.69 211 PRO A N 1
ATOM 1647 C CA . PRO A 1 211 ? 4.387 -14.782 20.339 1.00 50.69 211 PRO A CA 1
ATOM 1648 C C . PRO A 1 211 ? 5.534 -14.387 19.389 1.00 50.69 211 PRO A C 1
ATOM 1650 O O . PRO A 1 211 ? 6.123 -13.319 19.546 1.00 50.69 211 PRO A O 1
ATOM 1653 N N . SER A 1 212 ? 5.878 -15.218 18.398 1.00 53.34 212 SER A N 1
ATOM 1654 C CA . SER A 1 212 ? 6.970 -14.903 17.458 1.00 53.34 212 SER A CA 1
ATOM 1655 C C . SER A 1 212 ? 6.574 -13.916 16.352 1.00 53.34 212 SER A C 1
ATOM 1657 O O . SER A 1 212 ? 7.405 -13.103 15.948 1.00 53.34 212 SER A O 1
ATOM 1659 N N . LEU A 1 213 ? 5.308 -13.933 15.917 1.00 47.88 213 LEU A N 1
ATOM 1660 C CA . LEU A 1 213 ? 4.787 -13.037 14.878 1.00 47.88 213 LEU A CA 1
ATOM 1661 C C . LEU A 1 213 ? 4.564 -11.627 15.427 1.00 47.88 213 LEU A C 1
ATOM 1663 O O . LEU A 1 213 ? 4.941 -10.651 14.779 1.00 47.88 213 LEU A O 1
ATOM 1667 N N . LEU A 1 214 ? 4.057 -11.533 16.662 1.00 55.47 214 LEU A N 1
ATOM 1668 C CA . LEU A 1 214 ? 3.941 -10.271 17.398 1.00 55.47 214 LEU A CA 1
ATOM 1669 C C . LEU A 1 214 ? 5.312 -9.595 17.537 1.00 55.47 214 LEU A C 1
ATOM 1671 O O . LEU A 1 214 ? 5.457 -8.416 17.230 1.00 55.47 214 LEU A O 1
ATOM 1675 N N . ALA A 1 215 ? 6.357 -10.360 17.874 1.00 63.25 215 ALA A N 1
ATOM 1676 C CA . ALA A 1 215 ? 7.713 -9.828 17.988 1.00 63.25 215 ALA A CA 1
ATOM 1677 C C . ALA A 1 215 ? 8.276 -9.297 16.654 1.00 63.25 215 ALA A C 1
ATOM 1679 O O . ALA A 1 215 ? 9.028 -8.321 16.650 1.00 63.25 215 ALA A O 1
ATOM 1680 N N . ASP A 1 216 ? 7.945 -9.913 15.516 1.00 68.44 216 ASP A N 1
ATOM 1681 C CA . ASP A 1 216 ? 8.407 -9.445 14.203 1.00 68.44 216 ASP A CA 1
ATOM 1682 C C . ASP A 1 216 ? 7.601 -8.235 13.695 1.00 68.44 216 ASP A C 1
ATOM 1684 O O . ASP A 1 216 ? 8.193 -7.314 13.118 1.00 68.44 216 ASP A O 1
ATOM 1688 N N . ALA A 1 217 ? 6.297 -8.169 13.982 1.00 61.09 217 ALA A N 1
ATOM 1689 C CA . ALA A 1 217 ? 5.476 -6.983 13.741 1.00 61.09 217 ALA A CA 1
ATOM 1690 C C . ALA A 1 217 ? 5.961 -5.794 14.587 1.00 61.09 217 ALA A C 1
ATOM 1692 O O . ALA A 1 217 ? 6.216 -4.712 14.048 1.00 61.09 217 ALA A O 1
ATOM 1693 N N . GLU A 1 218 ? 6.210 -6.008 15.882 1.00 66.38 218 GLU A N 1
ATOM 1694 C CA . GLU A 1 218 ? 6.817 -5.018 16.774 1.00 66.38 218 GLU A CA 1
ATOM 1695 C C . GLU A 1 218 ? 8.183 -4.559 16.247 1.00 66.38 218 GLU A C 1
ATOM 1697 O O . GLU A 1 218 ? 8.392 -3.360 16.054 1.00 66.38 218 GLU A O 1
ATOM 1702 N N . ARG A 1 219 ? 9.087 -5.482 15.888 1.00 70.94 219 ARG A N 1
ATOM 1703 C CA . ARG A 1 219 ? 10.392 -5.139 15.286 1.00 70.94 219 ARG A CA 1
ATOM 1704 C C . ARG A 1 219 ? 10.254 -4.325 14.008 1.00 70.94 219 ARG A C 1
ATOM 1706 O O . ARG A 1 219 ? 11.043 -3.403 13.785 1.00 70.94 219 ARG A O 1
ATOM 1713 N N . PHE A 1 220 ? 9.293 -4.657 13.146 1.00 74.38 220 PHE A N 1
ATOM 1714 C CA . PHE A 1 220 ? 9.036 -3.866 11.951 1.00 74.38 220 PHE A CA 1
ATOM 1715 C C . PHE A 1 220 ? 8.579 -2.459 12.331 1.00 74.38 220 PHE A C 1
ATOM 1717 O O . PHE A 1 220 ? 9.195 -1.503 11.857 1.00 74.38 220 PHE A O 1
ATOM 1724 N N . THR A 1 221 ? 7.581 -2.317 13.209 1.00 67.56 221 THR A N 1
ATOM 1725 C CA . THR A 1 221 ? 7.109 -0.998 13.660 1.00 67.56 221 THR A CA 1
ATOM 1726 C C . THR A 1 221 ? 8.227 -0.181 14.312 1.00 67.56 221 THR A C 1
ATOM 1728 O O . THR A 1 221 ? 8.365 1.008 14.025 1.00 67.56 221 THR A O 1
ATOM 1731 N N . ASP A 1 222 ? 9.113 -0.820 15.074 1.00 68.25 222 ASP A N 1
ATOM 1732 C CA . ASP A 1 222 ? 10.299 -0.199 15.655 1.00 68.25 222 ASP A CA 1
ATOM 1733 C C . ASP A 1 222 ? 11.317 0.239 14.595 1.00 68.25 222 ASP A C 1
ATOM 1735 O O . ASP A 1 222 ? 11.927 1.308 14.724 1.00 68.25 222 ASP A O 1
ATOM 1739 N N . SER A 1 223 ? 11.477 -0.536 13.516 1.00 65.94 223 SER A N 1
ATOM 1740 C CA . SER A 1 223 ? 12.352 -0.208 12.377 1.00 65.94 223 SER A CA 1
ATOM 1741 C C . SER A 1 223 ? 11.873 0.992 11.554 1.00 65.94 223 SER A C 1
ATOM 1743 O O . SER A 1 223 ? 12.625 1.519 10.731 1.00 65.94 223 SER A O 1
ATOM 1745 N N . LEU A 1 224 ? 10.626 1.428 11.753 1.00 64.94 224 LEU A N 1
ATOM 1746 C CA . LEU A 1 224 ? 10.085 2.639 11.137 1.00 64.94 224 LEU A CA 1
ATOM 1747 C C . LEU A 1 224 ? 10.524 3.916 11.866 1.00 64.94 224 LEU A C 1
ATOM 1749 O O . LEU A 1 224 ? 10.119 5.011 11.479 1.00 64.94 224 LEU A O 1
ATOM 1753 N N . SER A 1 225 ? 11.350 3.799 12.907 1.00 57.84 225 SER A N 1
ATOM 1754 C CA . SER A 1 225 ? 11.920 4.938 13.625 1.00 57.84 225 SER A CA 1
ATOM 1755 C C . SER A 1 225 ? 12.853 5.776 12.737 1.00 57.84 225 SER A C 1
ATOM 1757 O O . SER A 1 225 ? 13.573 5.216 11.910 1.00 57.84 225 SER A O 1
ATOM 1759 N N . PRO A 1 226 ? 12.919 7.109 12.930 1.00 46.72 226 PRO A N 1
ATOM 1760 C CA . PRO A 1 226 ? 13.916 7.930 12.256 1.00 46.72 226 PRO A CA 1
ATOM 1761 C C . PRO A 1 226 ? 15.321 7.469 12.655 1.00 46.72 226 PRO A C 1
ATOM 1763 O O . PRO A 1 226 ? 15.608 7.323 13.847 1.00 46.72 226 PRO A O 1
ATOM 1766 N N . ILE A 1 227 ? 16.211 7.290 11.678 1.00 41.62 227 ILE A N 1
ATOM 1767 C CA . ILE A 1 227 ? 17.647 7.198 11.954 1.00 41.62 227 ILE A CA 1
ATOM 1768 C C . ILE A 1 227 ? 18.033 8.536 12.592 1.00 41.62 227 ILE A C 1
ATOM 1770 O O . ILE A 1 227 ? 17.827 9.589 11.987 1.00 41.62 227 ILE A O 1
ATOM 1774 N N . ARG A 1 228 ? 18.523 8.510 13.840 1.00 32.66 228 ARG A N 1
ATOM 1775 C CA . ARG A 1 228 ? 19.116 9.699 14.462 1.00 32.66 228 ARG A CA 1
ATOM 1776 C C . ARG A 1 228 ? 20.301 10.113 13.588 1.00 32.66 228 ARG A C 1
ATOM 1778 O O . ARG A 1 228 ? 21.296 9.395 13.556 1.00 32.66 228 ARG A O 1
ATOM 1785 N N . SER A 1 229 ? 20.138 11.207 12.849 1.00 33.28 229 SER A N 1
ATOM 1786 C CA . SER A 1 229 ? 21.233 11.956 12.230 1.00 33.28 229 SER A CA 1
ATOM 1787 C C . SER A 1 229 ? 22.128 12.557 13.301 1.00 33.28 229 SER A C 1
ATOM 1789 O O . SER A 1 229 ? 21.535 13.121 14.254 1.00 33.28 229 SER A O 1
#

Sequence (229 aa):
MAIHQDTKISVGVVTTLFHDWQAQLEECFMKRDAFLEHVLSCEMEHLSADLAGKRNSEEAKTYISHALHRLGGARSLAIKPRSFKISKATADALRAIEHEHNLVRDALFNRLIVLMRGRRGLLRALELPETVPWNSDSGSALHVGPLPNLLEVLSDPLYNLRAECQRVHGCGIHAMDLPRELDGLSLYLDDAQVPGTGVNTLWQDLLDDAPSLLADAERFTDSLSPIRS

Radius of gyration: 17.92 Å; chains: 1; bounding box: 41×40×52 Å

Foldseek 3Di:
DPPQDKDKDKAWEQPLLVVVLVVVCVVVVHDPQVLVQLQLVQCLVLLCVQCPPAAADPLLQVLLQVLLQCQLPPCRTDTDMDMHIYTPVSVVSLVVSCVVRVWRVNLQVNLSSCLLVLDPLQCVLLVFDSDQDPPQPPDDDDDPDPVVVVVVCSNHVCVSVQSRCCVPPVGGPLNDDGDPSSSNNHGGDDLCVRPPRPNVPPCPVPPVPCVVSVVSSSVVSNVSDDDDD